Protein AF-A0A5S4UST6-F1 (afdb_monomer)

Foldseek 3Di:
DFDKDKDFPPQQWDFADWDWDDDPQKIKIWTFKTANQDDDFDKFAWKKKFKWWDAPDPPPPDDTDTFWMDIDGIATHGDMDGGDIDITGGDDDPAHKIWIKMFMWTDPVPDTDTRMIITGPDIDGDHDDPVVVPPPDPPPPPDDDDDDDDDDDDDDDDDDDDDDDDDDDDDDDDDDDDDDDDDDDDDDDDDDDDDDDDDFLLVLLQPDDLVQLCPQPPADNVQSVQSVVPPNDPGVVSNCPRVPDHPVNSVSSSVSSVD

Solvent-accessible surface area (backbone atoms only — not comparable to full-atom values): 16586 Å² total; per-residue (Å²): 132,73,61,66,56,73,51,76,61,85,62,46,39,42,78,41,67,70,50,72,47,80,57,92,58,31,30,40,38,37,31,45,30,41,34,25,67,38,74,85,80,45,59,47,40,52,27,36,46,30,38,30,36,33,67,71,58,93,58,91,79,66,73,69,44,77,29,30,75,51,75,79,45,65,44,48,37,69,34,68,52,63,73,43,73,46,83,40,65,38,52,82,73,73,69,42,53,24,41,36,29,43,37,35,24,32,33,76,88,85,51,72,43,75,21,19,37,38,34,44,71,64,72,45,77,38,74,84,56,80,82,68,73,72,78,74,72,82,77,81,77,81,86,78,88,82,86,89,82,89,83,84,90,87,90,85,85,86,80,88,81,86,86,90,85,86,84,87,81,88,81,89,84,89,88,81,90,83,86,88,84,83,90,80,90,82,85,84,80,87,85,87,88,84,90,84,84,93,73,68,43,28,56,57,58,61,73,48,54,71,75,60,56,73,63,41,84,96,57,61,67,73,48,44,52,48,62,60,70,61,55,75,51,95,35,56,71,56,50,50,65,40,84,88,36,45,74,73,52,47,54,51,51,40,56,61,71,76,106

Sequence (259 aa):
MNTELQVSLNSGVVLQGCAYRILNDRIVISIEKIANNRVNHSLSGTLRVQMCALPLTRDLHAEPLILASTTIGEINDQHCLVDCVYDLIFQQPLTGSWQLCLQLSEWNGNDYVACDIAYFSLPYHVELTDAELTHIEPTDVELTSAEPTDVKTKAAEPNEQQPDSIPATTKAIETKEEVQSVATVDRPELVKKNATGCSTGYIAINQSKVDQLLKVKGVSKKVLEKLIAERPFPSDKAVLNVKGMGPVMLAKVIHCLSL

Structure (mmCIF, N/CA/C/O backbone):
data_AF-A0A5S4UST6-F1
#
_entry.id   AF-A0A5S4UST6-F1
#
loop_
_atom_site.group_PDB
_atom_site.id
_atom_site.type_symbol
_atom_site.label_atom_id
_atom_site.label_alt_id
_atom_site.label_comp_id
_atom_site.label_asym_id
_atom_site.label_entity_id
_atom_site.label_seq_id
_atom_site.pdbx_PDB_ins_code
_atom_site.Cartn_x
_atom_site.Cartn_y
_atom_site.Cartn_z
_atom_site.occupancy
_atom_site.B_iso_or_equiv
_atom_site.auth_seq_id
_atom_site.auth_comp_id
_atom_site.auth_asym_id
_atom_site.auth_atom_id
_atom_site.pdbx_PDB_model_num
ATOM 1 N N . MET A 1 1 ? -21.717 -5.926 1.028 1.00 44.53 1 MET A N 1
ATOM 2 C CA . MET A 1 1 ? -20.666 -5.434 0.117 1.00 44.53 1 MET A CA 1
ATOM 3 C C . MET A 1 1 ? -20.467 -3.978 0.467 1.00 44.53 1 MET A C 1
ATOM 5 O O . MET A 1 1 ? -21.421 -3.220 0.358 1.00 44.53 1 MET A O 1
ATOM 9 N N . ASN A 1 2 ? -19.312 -3.632 1.027 1.00 49.06 2 ASN A N 1
ATOM 10 C CA . ASN A 1 2 ? -19.004 -2.249 1.369 1.00 49.06 2 ASN A CA 1
ATOM 11 C C . ASN A 1 2 ? -18.654 -1.541 0.060 1.00 49.06 2 ASN A C 1
ATOM 13 O O . ASN A 1 2 ? -17.774 -2.003 -0.653 1.00 49.06 2 ASN A O 1
ATOM 17 N N . THR A 1 3 ? -19.385 -0.489 -0.296 1.00 47.62 3 THR A N 1
ATOM 18 C CA . THR A 1 3 ? -19.097 0.296 -1.501 1.00 47.62 3 THR A CA 1
ATOM 19 C C . THR A 1 3 ? -17.768 1.021 -1.310 1.00 47.62 3 THR A C 1
ATOM 21 O O . THR A 1 3 ? -17.550 1.630 -0.257 1.00 47.62 3 THR A O 1
ATOM 24 N N . GLU A 1 4 ? -16.881 0.948 -2.297 1.00 61.06 4 GLU A N 1
ATOM 25 C CA . GLU A 1 4 ? -15.545 1.542 -2.228 1.00 61.06 4 GLU A CA 1
ATOM 26 C C . GLU A 1 4 ? -15.450 2.784 -3.111 1.00 61.06 4 GLU A C 1
ATOM 28 O O . GLU A 1 4 ? -15.982 2.817 -4.221 1.00 61.06 4 GLU A O 1
ATOM 33 N N . LEU A 1 5 ? -14.758 3.808 -2.613 1.00 69.25 5 LEU A N 1
ATOM 34 C CA . LEU A 1 5 ? -14.293 4.933 -3.423 1.00 69.25 5 LEU A CA 1
ATOM 35 C C . LEU A 1 5 ? -12.805 4.716 -3.695 1.00 69.25 5 LEU A C 1
ATOM 37 O O . LEU A 1 5 ? -12.012 4.641 -2.757 1.00 69.25 5 LEU A O 1
ATOM 41 N N . GLN A 1 6 ? -12.431 4.594 -4.967 1.00 66.88 6 GLN A N 1
ATOM 42 C CA . GLN A 1 6 ? -11.061 4.291 -5.378 1.00 66.88 6 GLN A CA 1
ATOM 43 C C . GLN A 1 6 ? -10.352 5.538 -5.912 1.00 66.88 6 GLN A C 1
ATOM 45 O O . GLN A 1 6 ? -10.919 6.296 -6.701 1.00 66.88 6 GLN A O 1
ATOM 50 N N . VAL A 1 7 ? -9.100 5.734 -5.498 1.00 70.88 7 VAL A N 1
ATOM 51 C CA . VAL A 1 7 ? -8.231 6.823 -5.956 1.00 70.88 7 VAL A CA 1
ATOM 52 C C . VAL A 1 7 ? -6.945 6.234 -6.529 1.00 70.88 7 VAL A C 1
ATOM 54 O O . VAL A 1 7 ? -6.005 5.934 -5.796 1.00 70.88 7 VAL A O 1
ATOM 57 N N . SER A 1 8 ? -6.890 6.119 -7.857 1.00 66.56 8 SER A N 1
ATOM 58 C CA . SER A 1 8 ? -5.692 5.665 -8.569 1.00 66.56 8 SER A CA 1
ATOM 59 C C . SER A 1 8 ? -4.686 6.801 -8.743 1.00 66.56 8 SER A C 1
ATOM 61 O O . SER A 1 8 ? -5.009 7.849 -9.302 1.00 66.56 8 SER A O 1
ATOM 63 N N . LEU A 1 9 ? -3.437 6.589 -8.322 1.00 71.62 9 LEU A N 1
ATOM 64 C CA . LEU A 1 9 ? -2.410 7.640 -8.273 1.00 71.62 9 LEU A CA 1
ATOM 65 C C . LEU A 1 9 ? -1.513 7.682 -9.526 1.00 71.62 9 LEU A C 1
ATOM 67 O O . LEU A 1 9 ? -0.342 8.041 -9.452 1.00 71.62 9 LEU A O 1
ATOM 71 N N . ASN A 1 10 ? -2.054 7.327 -10.700 1.00 69.94 10 ASN A N 1
ATOM 72 C CA . ASN A 1 10 ? -1.339 7.277 -11.991 1.00 69.94 10 ASN A CA 1
ATOM 73 C C . ASN A 1 10 ? -0.055 6.415 -11.999 1.00 69.94 10 ASN A C 1
ATOM 75 O O . ASN A 1 10 ? 0.801 6.578 -12.867 1.00 69.94 10 ASN A O 1
ATOM 79 N N . SER A 1 11 ? 0.074 5.460 -11.072 1.00 78.25 11 SER A N 1
ATOM 80 C CA . SER A 1 11 ? 1.213 4.535 -11.008 1.00 78.25 11 SER A CA 1
ATOM 81 C C . SER A 1 11 ? 1.124 3.406 -12.042 1.00 78.25 11 SER A C 1
ATOM 83 O O . SER A 1 11 ? 2.137 2.792 -12.365 1.00 78.25 11 SER A O 1
ATOM 85 N N . GLY A 1 12 ? -0.077 3.097 -12.540 1.00 88.38 12 GLY A N 1
ATOM 86 C CA . GLY A 1 12 ? -0.351 1.920 -13.367 1.00 88.38 12 GLY A CA 1
ATOM 87 C C . GLY A 1 12 ? -0.497 0.615 -12.577 1.00 88.38 12 GLY A C 1
ATOM 88 O O . GLY A 1 12 ? -0.909 -0.376 -13.170 1.00 88.38 12 GLY A O 1
ATOM 89 N N . VAL A 1 13 ? -0.226 0.603 -11.267 1.00 93.38 13 VAL A N 1
ATOM 90 C CA . VAL A 1 13 ? -0.486 -0.549 -10.391 1.00 93.38 13 VAL A CA 1
ATOM 91 C C . VAL A 1 13 ? -1.748 -0.275 -9.577 1.00 93.38 13 VAL A C 1
ATOM 93 O O . VAL A 1 13 ? -1.806 0.730 -8.870 1.00 93.38 13 VAL A O 1
ATOM 96 N N . VAL A 1 14 ? -2.756 -1.140 -9.698 1.00 95.38 14 VAL A N 1
ATOM 97 C CA . VAL A 1 14 ? -4.116 -0.885 -9.193 1.00 95.38 14 VAL A CA 1
ATOM 98 C C . VAL A 1 14 ? -4.690 -2.051 -8.392 1.00 95.38 14 VAL A C 1
ATOM 100 O O . VAL A 1 14 ? -4.379 -3.216 -8.655 1.00 95.38 14 VAL A O 1
ATOM 103 N N . LEU A 1 15 ? -5.561 -1.714 -7.445 1.00 95.75 15 LEU A N 1
ATOM 104 C CA . LEU A 1 15 ? -6.426 -2.607 -6.680 1.00 95.75 15 LEU A CA 1
ATOM 105 C C . LEU A 1 15 ? -7.801 -2.713 -7.349 1.00 95.75 15 LEU A C 1
ATOM 107 O O . LEU A 1 15 ? -8.284 -1.750 -7.934 1.00 95.75 15 LEU A O 1
ATOM 111 N N . GLN A 1 16 ? -8.461 -3.863 -7.260 1.00 94.94 16 GLN A N 1
ATOM 112 C CA . GLN A 1 16 ? -9.860 -4.030 -7.662 1.00 94.94 16 GLN A CA 1
ATOM 113 C C . GLN A 1 16 ? -10.546 -5.016 -6.716 1.00 94.94 16 GLN A C 1
ATOM 115 O O . GLN A 1 16 ? -9.932 -6.007 -6.313 1.00 94.94 16 GLN A O 1
ATOM 120 N N . GLY A 1 17 ? -11.810 -4.736 -6.386 1.00 94.38 17 GLY A N 1
ATOM 121 C CA . GLY A 1 17 ? -12.663 -5.609 -5.576 1.00 94.38 17 GLY A CA 1
ATOM 122 C C . GLY A 1 17 ? -12.098 -5.858 -4.180 1.00 94.38 17 GLY A C 1
ATOM 123 O O . GLY A 1 17 ? -11.783 -6.999 -3.838 1.00 94.38 17 GLY A O 1
ATOM 124 N N . CYS A 1 18 ? -11.934 -4.802 -3.382 1.00 96.31 18 CYS A N 1
ATOM 125 C CA . CYS A 1 18 ? -11.372 -4.919 -2.045 1.00 96.31 18 CYS A CA 1
ATOM 126 C C . CYS A 1 18 ? -12.476 -5.145 -0.996 1.00 96.31 18 CYS A C 1
ATOM 128 O O . CYS A 1 18 ? -13.628 -4.718 -1.101 1.00 96.31 18 CYS A O 1
ATOM 130 N N . ALA A 1 19 ? -12.133 -5.905 0.035 1.00 96.56 19 ALA A N 1
ATOM 131 C CA . ALA A 1 19 ? -12.986 -6.160 1.180 1.00 96.56 19 ALA A CA 1
ATOM 132 C C . ALA A 1 19 ? -12.127 -6.483 2.399 1.00 96.56 19 ALA A C 1
ATOM 134 O O . ALA A 1 19 ? -10.970 -6.894 2.292 1.00 96.56 19 ALA A O 1
ATOM 135 N N . TYR A 1 20 ? -12.716 -6.337 3.580 1.00 97.50 20 TYR A N 1
ATOM 136 C CA . TYR A 1 20 ? -12.083 -6.775 4.810 1.00 97.50 20 TYR A CA 1
ATOM 137 C C . TYR A 1 20 ? -13.102 -7.345 5.791 1.00 97.50 20 TYR A C 1
ATOM 139 O O . TYR A 1 20 ? -14.305 -7.079 5.717 1.00 97.50 20 TYR A O 1
ATOM 147 N N . ARG A 1 21 ? -12.591 -8.115 6.747 1.00 96.81 21 ARG A N 1
ATOM 148 C CA . ARG A 1 21 ? -13.304 -8.560 7.939 1.00 96.81 21 ARG A CA 1
ATOM 149 C C . ARG A 1 21 ? -12.357 -8.490 9.125 1.00 96.81 21 ARG A C 1
ATOM 151 O O . ARG A 1 21 ? -11.304 -9.117 9.093 1.00 96.81 21 ARG A O 1
ATOM 158 N N . ILE A 1 22 ? -12.756 -7.771 10.166 1.00 95.88 22 ILE A N 1
ATOM 159 C CA . ILE A 1 22 ? -12.048 -7.746 11.449 1.00 95.88 22 ILE A CA 1
ATOM 160 C C . ILE A 1 22 ? -12.751 -8.717 12.397 1.00 95.88 22 ILE A C 1
ATOM 162 O O . ILE A 1 22 ? -13.979 -8.719 12.493 1.00 95.88 22 ILE A O 1
ATOM 166 N N . LEU A 1 23 ? -11.967 -9.558 13.061 1.00 93.00 23 LEU A N 1
ATOM 167 C CA . LEU A 1 23 ? -12.396 -10.475 14.109 1.00 93.00 23 LEU A CA 1
ATOM 168 C C . LEU A 1 23 ? -11.328 -10.430 15.200 1.00 93.00 23 LEU A C 1
ATOM 170 O O . LEU A 1 23 ? -10.232 -10.951 15.010 1.00 93.00 23 LEU A O 1
ATOM 174 N N . ASN A 1 24 ? -11.656 -9.812 16.333 1.00 90.44 24 ASN A N 1
ATOM 175 C CA . ASN A 1 24 ? -10.745 -9.624 17.461 1.00 90.44 24 ASN A CA 1
ATOM 176 C C . ASN A 1 24 ? -9.439 -8.919 17.033 1.00 90.44 24 ASN A C 1
ATOM 178 O O . ASN A 1 24 ? -9.471 -7.798 16.533 1.00 90.44 24 ASN A O 1
ATOM 182 N N . ASP A 1 25 ? -8.301 -9.584 17.217 1.00 94.31 25 ASP A N 1
ATOM 183 C CA . ASP A 1 25 ? -6.944 -9.143 16.891 1.00 94.31 25 ASP A CA 1
ATOM 184 C C . ASP A 1 25 ? -6.498 -9.571 15.481 1.00 94.31 25 ASP A C 1
ATOM 186 O O . ASP A 1 25 ? -5.309 -9.526 15.150 1.00 94.31 25 ASP A O 1
ATOM 190 N N . ARG A 1 26 ? -7.439 -9.995 14.630 1.00 97.56 26 ARG A N 1
ATOM 191 C CA . ARG A 1 26 ? -7.184 -10.426 13.253 1.00 97.56 26 ARG A CA 1
ATOM 192 C C . ARG A 1 26 ? -7.976 -9.604 12.255 1.00 97.56 26 ARG A C 1
ATOM 194 O O . ARG A 1 26 ? -9.133 -9.243 12.481 1.00 97.56 26 ARG A O 1
ATOM 201 N N . ILE A 1 27 ? -7.360 -9.373 11.104 1.00 98.12 27 ILE A N 1
ATOM 202 C CA . ILE A 1 27 ? -8.023 -8.820 9.932 1.00 98.12 27 ILE A CA 1
ATOM 203 C C . ILE A 1 27 ? -7.763 -9.713 8.727 1.00 98.12 27 ILE A C 1
ATOM 205 O O . ILE A 1 27 ? -6.621 -9.997 8.372 1.00 98.12 27 ILE A O 1
ATOM 209 N N . VAL A 1 28 ? -8.847 -10.124 8.080 1.00 98.31 28 VAL A N 1
ATOM 210 C CA . VAL A 1 28 ? -8.806 -10.790 6.783 1.00 98.31 28 VAL A CA 1
ATOM 211 C C . VAL A 1 28 ? -9.079 -9.742 5.720 1.00 98.31 28 VAL A C 1
ATOM 213 O O . VAL A 1 28 ? -10.150 -9.139 5.712 1.00 98.31 28 VAL A O 1
ATOM 216 N N . ILE A 1 29 ? -8.112 -9.525 4.837 1.00 98.31 29 ILE A N 1
ATOM 217 C CA . ILE A 1 29 ? -8.214 -8.638 3.678 1.00 98.31 29 ILE A CA 1
ATOM 218 C C . ILE A 1 29 ? -8.405 -9.517 2.446 1.00 98.31 29 ILE A C 1
ATOM 220 O O . ILE A 1 29 ? -7.627 -10.445 2.226 1.00 98.31 29 ILE A O 1
ATOM 224 N N . SER A 1 30 ? -9.422 -9.221 1.646 1.00 97.94 30 SER A N 1
ATOM 225 C CA . SER A 1 30 ? -9.682 -9.878 0.365 1.00 97.94 30 SER A CA 1
ATOM 226 C C . SER A 1 30 ? -9.568 -8.854 -0.754 1.00 97.94 30 SER A C 1
ATOM 228 O O . SER A 1 30 ? -10.111 -7.758 -0.638 1.00 97.94 30 SER A O 1
ATOM 230 N N . ILE A 1 31 ? -8.846 -9.200 -1.815 1.00 98.06 31 ILE A N 1
ATOM 231 C CA . ILE A 1 31 ? -8.645 -8.346 -2.986 1.00 98.06 31 ILE A CA 1
ATOM 232 C C . ILE A 1 31 ? -8.878 -9.212 -4.217 1.00 98.06 31 ILE A C 1
ATOM 234 O O . ILE A 1 31 ? -8.139 -10.170 -4.443 1.00 98.06 31 ILE A O 1
ATOM 238 N N . GLU A 1 32 ? -9.893 -8.878 -5.009 1.00 97.94 32 GLU A N 1
ATOM 239 C CA . GLU A 1 32 ? -10.221 -9.604 -6.238 1.00 97.94 32 GLU A CA 1
ATOM 240 C C . GLU A 1 32 ? -9.046 -9.578 -7.216 1.00 97.94 32 GLU A C 1
ATOM 242 O O . GLU A 1 32 ? -8.693 -10.609 -7.790 1.00 97.94 32 GLU A O 1
ATOM 247 N N . LYS A 1 33 ? -8.400 -8.416 -7.386 1.00 97.31 33 LYS A N 1
ATOM 248 C CA . LYS A 1 33 ? -7.261 -8.283 -8.295 1.00 97.31 33 LYS A CA 1
ATOM 249 C C . LYS A 1 33 ? -6.283 -7.184 -7.890 1.00 97.31 33 LYS A C 1
ATOM 251 O O . LYS A 1 33 ? -6.676 -6.067 -7.564 1.00 97.31 33 LYS A O 1
ATOM 256 N N . ILE A 1 34 ? -4.994 -7.489 -8.012 1.00 97.44 34 ILE A N 1
ATOM 257 C CA . ILE A 1 34 ? -3.892 -6.520 -7.998 1.00 97.44 34 ILE A CA 1
ATOM 258 C C . ILE A 1 34 ? -3.224 -6.586 -9.366 1.00 97.44 34 ILE A C 1
ATOM 260 O O . ILE A 1 34 ? -2.691 -7.631 -9.735 1.00 97.44 34 ILE A O 1
ATOM 264 N N . ALA A 1 35 ? -3.266 -5.503 -10.138 1.00 96.12 35 ALA A N 1
ATOM 265 C CA . ALA A 1 35 ? -2.805 -5.503 -11.525 1.00 96.12 35 ALA A CA 1
ATOM 266 C C . ALA A 1 35 ? -1.704 -4.473 -11.754 1.00 96.12 35 ALA A C 1
ATOM 268 O O . ALA A 1 35 ? -1.864 -3.317 -11.373 1.00 96.12 35 ALA A O 1
ATOM 269 N N . ASN A 1 36 ? -0.629 -4.871 -12.434 1.00 95.62 36 ASN A N 1
ATOM 270 C CA . ASN A 1 36 ? 0.333 -3.944 -13.016 1.00 95.62 36 ASN A CA 1
ATOM 271 C C . ASN A 1 36 ? -0.044 -3.714 -14.488 1.00 95.62 36 ASN A C 1
ATOM 273 O O . ASN A 1 36 ? 0.284 -4.512 -15.358 1.00 95.62 36 ASN A O 1
ATOM 277 N N . ASN A 1 37 ? -0.741 -2.616 -14.771 1.00 93.38 37 ASN A N 1
ATOM 278 C CA . ASN A 1 37 ? -1.216 -2.244 -16.108 1.00 93.38 37 ASN A CA 1
ATOM 279 C C . ASN A 1 37 ? -0.189 -1.425 -16.909 1.00 93.38 37 ASN A C 1
ATOM 281 O O . ASN A 1 37 ? -0.532 -0.850 -17.945 1.00 93.38 37 ASN A O 1
ATOM 285 N N . ARG A 1 38 ? 1.058 -1.314 -16.433 1.00 90.88 38 ARG A N 1
ATOM 286 C CA . ARG A 1 38 ? 2.133 -0.675 -17.201 1.00 90.88 38 ARG A CA 1
ATOM 287 C C . ARG A 1 38 ? 2.408 -1.465 -18.478 1.00 90.88 38 ARG A C 1
ATOM 289 O O . ARG A 1 38 ? 2.108 -2.650 -18.573 1.00 90.88 38 ARG A O 1
ATOM 296 N N . VAL A 1 39 ? 3.020 -0.791 -19.444 1.00 83.50 39 VAL A N 1
ATOM 297 C CA . VAL A 1 39 ? 3.516 -1.380 -20.693 1.00 83.50 39 VAL A CA 1
ATOM 298 C C . VAL A 1 39 ? 5.039 -1.232 -20.760 1.00 83.50 39 VAL A C 1
ATOM 300 O O . VAL A 1 39 ? 5.590 -0.323 -20.138 1.00 83.50 39 VAL A O 1
ATOM 303 N N . ASN A 1 40 ? 5.703 -2.082 -21.550 1.00 79.56 40 ASN A N 1
ATOM 304 C CA . ASN A 1 40 ? 7.152 -2.091 -21.825 1.00 79.56 40 ASN A CA 1
ATOM 305 C C . ASN A 1 40 ? 8.050 -2.714 -20.738 1.00 79.56 40 ASN A C 1
ATOM 307 O O . ASN A 1 40 ? 9.055 -2.113 -20.361 1.00 79.56 40 ASN A O 1
ATOM 311 N N . HIS A 1 41 ? 7.742 -3.922 -20.259 1.00 61.94 41 HIS A N 1
ATOM 312 C CA . HIS A 1 41 ? 8.626 -4.684 -19.358 1.00 61.94 41 HIS A CA 1
ATOM 313 C C . HIS A 1 41 ? 8.961 -3.968 -18.041 1.00 61.94 41 HIS A C 1
ATOM 315 O O . HIS A 1 41 ? 10.006 -4.200 -17.431 1.00 61.94 41 HIS A O 1
ATOM 321 N N . SER A 1 42 ? 8.067 -3.089 -17.583 1.00 84.75 42 SER A N 1
ATOM 322 C CA . SER A 1 42 ? 8.207 -2.413 -16.298 1.00 84.75 42 SER A CA 1
ATOM 323 C C . SER A 1 42 ? 7.760 -3.339 -15.169 1.00 84.75 42 SER A C 1
ATOM 325 O O . SER A 1 42 ? 6.604 -3.298 -14.737 1.00 84.75 42 SER A O 1
ATOM 327 N N . LEU A 1 43 ? 8.698 -4.141 -14.668 1.00 93.25 43 LEU A N 1
ATOM 328 C CA . LEU A 1 43 ? 8.568 -4.805 -13.373 1.00 93.25 43 LEU A CA 1
ATOM 329 C C . LEU A 1 43 ? 8.207 -3.760 -12.306 1.00 93.25 43 LEU A C 1
ATOM 331 O O . LEU A 1 43 ? 8.759 -2.654 -12.306 1.00 93.25 43 LEU A O 1
ATOM 335 N N . SER A 1 44 ? 7.249 -4.075 -11.437 1.00 95.06 44 SER A N 1
ATOM 336 C CA . SER A 1 44 ? 7.006 -3.236 -10.268 1.00 95.06 44 SER A CA 1
ATOM 337 C C . SER A 1 44 ? 8.163 -3.366 -9.281 1.00 95.06 44 SER A C 1
ATOM 339 O O . SER A 1 44 ? 8.769 -4.426 -9.159 1.00 95.06 44 SER A O 1
ATOM 341 N N . GLY A 1 45 ? 8.409 -2.334 -8.487 1.00 95.56 45 GLY A N 1
ATOM 342 C CA . GLY A 1 45 ? 9.110 -2.522 -7.228 1.00 95.56 45 GLY A CA 1
ATOM 343 C C . GLY A 1 45 ? 8.341 -3.455 -6.292 1.00 95.56 45 GLY A C 1
ATOM 344 O O . GLY A 1 45 ? 7.198 -3.850 -6.558 1.00 95.56 45 GLY A O 1
ATOM 345 N N . THR A 1 46 ? 8.962 -3.795 -5.164 1.00 97.88 46 THR A N 1
ATOM 346 C CA . THR A 1 46 ? 8.311 -4.603 -4.130 1.00 97.88 46 THR A CA 1
ATOM 347 C C . THR A 1 46 ? 7.040 -3.902 -3.648 1.00 97.88 46 THR A C 1
ATOM 349 O O . THR A 1 46 ? 7.078 -2.769 -3.171 1.00 97.88 46 THR A O 1
ATOM 352 N N . LEU A 1 47 ? 5.907 -4.577 -3.787 1.00 98.06 47 LEU A N 1
ATOM 353 C CA . LEU A 1 47 ? 4.589 -4.077 -3.443 1.00 98.06 47 LEU A CA 1
ATOM 354 C C . LEU A 1 47 ? 4.226 -4.438 -2.002 1.00 98.06 47 LEU A C 1
ATOM 356 O O . LEU A 1 47 ? 4.537 -5.523 -1.499 1.00 98.06 47 LEU A O 1
ATOM 360 N N . ARG A 1 48 ? 3.503 -3.528 -1.356 1.00 98.44 48 ARG A N 1
ATOM 361 C CA . ARG A 1 48 ? 3.000 -3.661 0.009 1.00 98.44 48 ARG A CA 1
ATOM 362 C C . ARG A 1 48 ? 1.536 -3.259 0.073 1.00 98.44 48 ARG A C 1
ATOM 364 O O . ARG A 1 48 ? 1.149 -2.230 -0.476 1.00 98.44 48 ARG A O 1
ATOM 371 N N . VAL A 1 49 ? 0.752 -4.059 0.782 1.00 98.31 49 VAL A N 1
ATOM 372 C CA . VAL A 1 49 ? -0.658 -3.801 1.080 1.00 98.31 49 VAL A CA 1
ATOM 373 C C . VAL A 1 49 ? -0.773 -3.414 2.548 1.00 98.31 49 VAL A C 1
ATOM 375 O O . VAL A 1 49 ? -0.237 -4.108 3.415 1.00 98.31 49 VAL A O 1
ATOM 378 N N . GLN A 1 50 ? -1.462 -2.308 2.825 1.00 98.38 50 GLN A N 1
ATOM 379 C CA . GLN A 1 50 ? -1.647 -1.779 4.174 1.00 98.38 50 GLN A CA 1
ATOM 380 C C . GLN A 1 50 ? -3.117 -1.459 4.426 1.00 98.38 50 GLN A C 1
ATOM 382 O O . GLN A 1 50 ? -3.744 -0.766 3.628 1.00 98.38 50 GLN A O 1
ATOM 387 N N . MET A 1 51 ? -3.651 -1.941 5.548 1.00 98.38 51 MET A N 1
ATOM 388 C CA . MET A 1 51 ? -4.895 -1.415 6.102 1.00 98.38 51 MET A CA 1
ATOM 389 C C . MET A 1 51 ? -4.552 -0.173 6.916 1.00 98.38 51 MET A C 1
ATOM 391 O O . MET A 1 51 ? -3.742 -0.252 7.843 1.00 98.38 51 MET A O 1
ATOM 395 N N . CYS A 1 52 ? -5.177 0.948 6.581 1.00 97.50 52 CYS A N 1
ATOM 396 C CA . CYS A 1 52 ? -4.945 2.234 7.217 1.00 97.50 52 CYS A CA 1
ATOM 397 C C . CYS A 1 52 ? -6.247 2.801 7.796 1.00 97.50 52 CYS A C 1
ATOM 399 O O . CYS A 1 52 ? -7.339 2.536 7.291 1.00 97.50 52 CYS A O 1
ATOM 401 N N . ALA A 1 53 ? -6.116 3.618 8.837 1.00 95.81 53 ALA A N 1
ATOM 402 C CA . ALA A 1 53 ? -7.193 4.397 9.425 1.00 95.81 53 ALA A CA 1
ATOM 403 C C . ALA A 1 53 ? -6.850 5.882 9.407 1.00 95.81 53 ALA A C 1
ATOM 405 O O . ALA A 1 53 ? -5.804 6.293 9.907 1.00 95.81 53 ALA A O 1
ATOM 406 N N . LEU A 1 54 ? -7.766 6.687 8.877 1.00 93.19 54 LEU A N 1
ATOM 407 C CA . LEU A 1 54 ? -7.726 8.137 8.998 1.00 93.19 54 LEU A CA 1
ATOM 408 C C . LEU A 1 54 ? -8.783 8.575 10.013 1.00 93.19 54 LEU A C 1
ATOM 410 O O . LEU A 1 54 ? -9.908 8.073 9.961 1.00 93.19 54 LEU A O 1
ATOM 414 N N . PRO A 1 55 ? -8.472 9.479 10.948 1.00 92.00 55 PRO A N 1
ATOM 415 C CA . PRO A 1 55 ? -9.482 9.966 11.874 1.00 92.00 55 PRO A CA 1
ATOM 416 C C . PRO A 1 55 ? -10.556 10.760 11.110 1.00 92.00 55 PRO A C 1
ATOM 418 O O . PRO A 1 55 ? -10.233 11.573 10.250 1.00 92.00 55 PRO A O 1
ATOM 421 N N . LEU A 1 56 ? -11.842 10.584 11.448 1.00 87.50 56 LEU A N 1
ATOM 422 C CA . LEU A 1 56 ? -12.930 11.446 10.931 1.00 87.50 56 LEU A CA 1
ATOM 423 C C . LEU A 1 56 ? -12.979 12.819 11.631 1.00 87.50 56 LEU A C 1
ATOM 425 O O . LEU A 1 56 ? -13.958 13.561 11.517 1.00 87.50 56 LEU A O 1
ATOM 429 N N . THR A 1 57 ? -11.952 13.163 12.406 1.00 79.31 57 THR A N 1
ATOM 430 C CA . THR A 1 57 ? -11.855 14.472 13.048 1.00 79.31 57 THR A CA 1
ATOM 431 C C . THR A 1 57 ? -11.580 15.551 11.995 1.00 79.31 57 THR A C 1
ATOM 433 O O . THR A 1 57 ? -11.180 15.276 10.868 1.00 79.31 57 THR A O 1
ATOM 436 N N . ARG A 1 58 ? -11.810 16.822 12.342 1.00 61.19 58 ARG A N 1
ATOM 437 C CA . ARG A 1 58 ? -11.596 17.965 11.430 1.00 61.19 58 ARG A CA 1
ATOM 438 C C . ARG A 1 58 ? -10.121 18.247 11.098 1.00 61.19 58 ARG A C 1
ATOM 440 O O . ARG A 1 58 ? -9.850 19.235 10.418 1.00 61.19 58 ARG A O 1
ATOM 447 N N . ASP A 1 59 ? -9.190 17.434 11.589 1.00 72.19 59 ASP A N 1
ATOM 448 C CA . ASP A 1 59 ? -7.772 17.597 11.296 1.00 72.19 59 ASP A CA 1
ATOM 449 C C . ASP A 1 59 ? -7.438 16.999 9.924 1.00 72.19 59 ASP A C 1
ATOM 451 O O . ASP A 1 59 ? -7.250 15.794 9.769 1.00 72.19 59 ASP A O 1
ATOM 455 N N . LEU A 1 60 ? -7.374 17.870 8.916 1.00 61.06 60 LEU A N 1
ATOM 456 C CA . LEU A 1 60 ? -7.036 17.507 7.539 1.00 61.06 60 LEU A CA 1
ATOM 457 C C . LEU A 1 60 ? -5.573 17.064 7.354 1.00 61.06 60 LEU A C 1
ATOM 459 O O . LEU A 1 60 ? -5.227 16.622 6.260 1.00 61.06 60 LEU A O 1
ATOM 463 N N . HIS A 1 61 ? -4.718 17.205 8.372 1.00 69.44 61 HIS A N 1
ATOM 464 C CA . HIS A 1 61 ? -3.291 16.881 8.294 1.00 69.44 61 HIS A CA 1
ATOM 465 C C . HIS A 1 61 ? -2.911 15.597 9.035 1.00 69.44 61 HIS A C 1
ATOM 467 O O . HIS A 1 61 ? -1.727 15.277 9.123 1.00 69.44 61 HIS A O 1
ATOM 473 N N . ALA A 1 62 ? -3.885 14.856 9.565 1.00 78.06 62 ALA A N 1
ATOM 474 C CA . ALA A 1 62 ? -3.604 13.612 10.259 1.00 78.06 62 ALA A CA 1
ATOM 475 C C . ALA A 1 62 ? -3.024 12.558 9.300 1.00 78.06 62 ALA A C 1
ATOM 477 O O . ALA A 1 62 ? -3.650 12.176 8.308 1.00 78.06 62 ALA A O 1
ATOM 478 N N . GLU A 1 63 ? -1.829 12.068 9.630 1.00 84.31 63 GLU A N 1
ATOM 479 C CA . GLU A 1 63 ? -1.196 10.954 8.927 1.00 84.31 63 GLU A CA 1
ATOM 480 C C . GLU A 1 63 ? -2.017 9.660 9.112 1.00 84.31 63 GLU A C 1
ATOM 482 O O . GLU A 1 63 ? -2.529 9.410 10.211 1.00 84.31 63 GLU A O 1
ATOM 487 N N . PRO A 1 64 ? -2.139 8.804 8.080 1.00 90.56 64 PRO A N 1
ATOM 488 C CA . PRO A 1 64 ? -2.853 7.538 8.202 1.00 90.56 64 PRO A CA 1
ATOM 489 C C . PRO A 1 64 ? -2.178 6.597 9.209 1.00 90.56 64 PRO A C 1
ATOM 491 O O . PRO A 1 64 ? -0.990 6.286 9.099 1.00 90.56 64 PRO A O 1
ATOM 494 N N . LEU A 1 65 ? -2.950 6.070 10.160 1.00 95.31 65 LEU A N 1
ATOM 495 C CA . LEU A 1 65 ? -2.478 5.051 11.094 1.00 95.31 65 LEU A CA 1
ATOM 496 C C . LEU A 1 65 ? -2.513 3.671 10.428 1.00 95.31 65 LEU A C 1
ATOM 498 O O . LEU A 1 65 ? -3.559 3.239 9.949 1.00 95.31 65 LEU A O 1
ATOM 502 N N . ILE A 1 66 ? -1.390 2.952 10.431 1.00 97.75 66 ILE A N 1
ATOM 503 C CA . ILE A 1 66 ? -1.299 1.598 9.864 1.00 97.75 66 ILE A CA 1
ATOM 504 C C . ILE A 1 66 ? -1.834 0.587 10.882 1.00 97.75 66 ILE A C 1
ATOM 506 O O . ILE A 1 66 ? -1.253 0.418 11.951 1.00 97.75 66 ILE A O 1
ATOM 510 N N . LEU A 1 67 ? -2.907 -0.117 10.524 1.00 98.19 67 LEU A N 1
ATOM 511 C CA . LEU A 1 67 ? -3.551 -1.121 11.379 1.00 98.19 67 LEU A CA 1
ATOM 512 C C . LEU A 1 67 ? -3.052 -2.544 11.101 1.00 98.19 67 LEU A C 1
ATOM 514 O O . LEU A 1 67 ? -3.029 -3.387 11.994 1.00 98.19 67 LEU A O 1
ATOM 518 N N . ALA A 1 68 ? -2.674 -2.823 9.853 1.00 98.44 68 ALA A N 1
ATOM 519 C CA . ALA A 1 68 ? -2.092 -4.090 9.420 1.00 98.44 68 ALA A CA 1
ATOM 520 C C . ALA A 1 68 ? -1.314 -3.891 8.113 1.00 98.44 68 ALA A C 1
ATOM 522 O O . ALA A 1 68 ? -1.625 -2.993 7.328 1.00 98.44 68 ALA A O 1
ATOM 523 N N . SER A 1 69 ? -0.309 -4.727 7.856 1.00 98.19 69 SER A N 1
ATOM 524 C CA . SER A 1 69 ? 0.520 -4.619 6.652 1.00 98.19 69 SER A CA 1
ATOM 525 C C . SER A 1 69 ? 1.102 -5.965 6.242 1.00 98.19 69 SER A C 1
ATOM 527 O O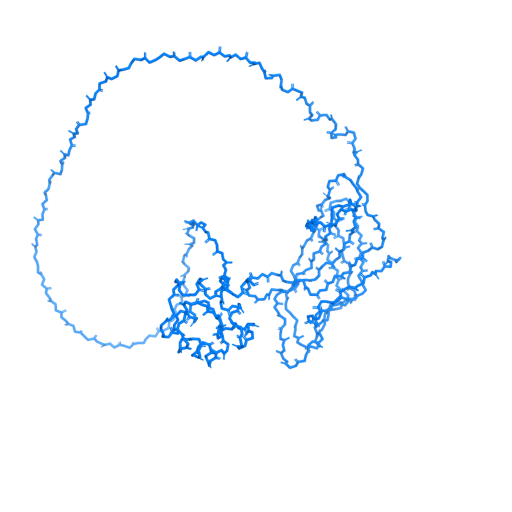 . SER A 1 69 ? 1.475 -6.770 7.092 1.00 98.19 69 SER A O 1
ATOM 529 N N . THR A 1 70 ? 1.262 -6.170 4.936 1.00 98.44 70 THR A N 1
ATOM 530 C CA . THR A 1 70 ? 2.032 -7.286 4.377 1.00 98.44 70 THR A CA 1
ATOM 531 C C . THR A 1 70 ? 2.688 -6.908 3.052 1.00 98.44 70 THR A C 1
ATOM 533 O O . THR A 1 70 ? 2.194 -6.049 2.320 1.00 98.44 70 THR A O 1
ATOM 536 N N . THR A 1 71 ? 3.804 -7.557 2.741 1.00 98.19 71 THR A N 1
ATOM 537 C CA . THR A 1 71 ? 4.509 -7.424 1.463 1.00 98.19 71 THR A CA 1
ATOM 538 C C . THR A 1 71 ? 4.075 -8.553 0.534 1.00 98.19 71 THR A C 1
ATOM 540 O O . THR A 1 71 ? 4.058 -9.709 0.948 1.00 98.19 71 THR A O 1
ATOM 543 N N . ILE A 1 72 ? 3.742 -8.229 -0.717 1.00 95.50 72 ILE A N 1
ATOM 544 C CA . ILE A 1 72 ? 3.217 -9.201 -1.697 1.00 95.50 72 ILE A CA 1
ATOM 545 C C . ILE A 1 72 ? 4.242 -9.580 -2.779 1.00 95.50 72 ILE A C 1
ATOM 547 O O . ILE A 1 72 ? 4.035 -10.554 -3.494 1.00 95.50 72 ILE A O 1
ATOM 551 N N . GLY A 1 73 ? 5.358 -8.847 -2.872 1.00 96.19 73 GLY A N 1
ATOM 552 C CA . GLY A 1 73 ? 6.414 -9.076 -3.863 1.00 96.19 73 GLY A CA 1
ATOM 553 C C . GLY A 1 73 ? 6.282 -8.165 -5.080 1.00 96.19 73 GLY A C 1
ATOM 554 O O . GLY A 1 73 ? 5.775 -7.056 -4.969 1.00 96.19 73 GLY A O 1
ATOM 555 N N . GLU A 1 74 ? 6.767 -8.609 -6.232 1.00 97.00 74 GLU A N 1
ATOM 556 C CA . GLU A 1 74 ? 6.814 -7.819 -7.467 1.00 97.00 74 GLU A CA 1
ATOM 557 C C . GLU A 1 74 ? 5.889 -8.426 -8.525 1.00 97.00 74 GLU A C 1
ATOM 559 O O . GLU A 1 74 ? 5.664 -9.637 -8.550 1.00 97.00 74 GLU A O 1
ATOM 564 N N . ILE A 1 75 ? 5.346 -7.590 -9.410 1.00 96.25 75 ILE A N 1
ATOM 565 C CA . ILE A 1 75 ? 4.456 -8.011 -10.494 1.00 96.25 75 ILE A CA 1
ATOM 566 C C . ILE A 1 75 ? 5.023 -7.477 -11.812 1.00 96.25 75 ILE A C 1
ATOM 568 O O . ILE A 1 75 ? 5.259 -6.274 -11.960 1.00 96.25 75 ILE A O 1
ATOM 572 N N . ASN A 1 76 ? 5.230 -8.371 -12.782 1.00 95.31 76 ASN A N 1
ATOM 573 C CA . ASN A 1 76 ? 5.623 -7.991 -14.141 1.00 95.31 76 ASN A CA 1
ATOM 574 C C . ASN A 1 76 ? 4.567 -7.098 -14.804 1.00 95.31 76 ASN A C 1
ATOM 576 O O . ASN A 1 76 ? 3.393 -7.110 -14.435 1.00 95.31 76 ASN A O 1
ATOM 580 N N . ASP A 1 77 ? 4.973 -6.336 -15.812 1.00 91.69 77 ASP A N 1
ATOM 581 C CA . ASP A 1 77 ? 4.036 -5.535 -16.591 1.00 91.69 77 ASP A CA 1
ATOM 582 C C . ASP A 1 77 ? 2.951 -6.414 -17.228 1.00 91.69 77 ASP A C 1
ATOM 584 O O . ASP A 1 77 ? 3.195 -7.554 -17.626 1.00 91.69 77 ASP A O 1
ATOM 588 N N . GLN A 1 78 ? 1.727 -5.895 -17.285 1.00 92.31 78 GLN A N 1
ATOM 589 C CA . GLN A 1 78 ? 0.531 -6.581 -17.792 1.00 92.31 78 GLN A CA 1
ATOM 590 C C . GLN A 1 78 ? 0.160 -7.877 -17.048 1.00 92.31 78 GLN A C 1
ATOM 592 O O . GLN A 1 78 ? -0.698 -8.628 -17.513 1.00 92.31 78 GLN A O 1
ATOM 597 N N . HIS A 1 79 ? 0.763 -8.141 -15.887 1.00 95.56 79 HIS A N 1
ATOM 598 C CA . HIS A 1 79 ? 0.406 -9.266 -15.029 1.00 95.56 79 HIS A CA 1
ATOM 599 C C . HIS A 1 79 ? -0.445 -8.812 -13.843 1.00 95.56 79 HIS A C 1
ATOM 601 O O . HIS A 1 79 ? -0.510 -7.634 -13.478 1.00 95.56 79 HIS A O 1
ATOM 607 N N . CYS A 1 80 ? -1.114 -9.782 -13.229 1.00 96.88 80 CYS A N 1
ATOM 608 C CA . CYS A 1 80 ? -1.931 -9.560 -12.052 1.00 96.88 80 CYS A CA 1
ATOM 609 C C . CYS A 1 80 ? -1.887 -10.744 -11.094 1.00 96.88 80 CYS A C 1
ATOM 611 O O . CYS A 1 80 ? -1.709 -11.890 -11.509 1.00 96.88 80 CYS A O 1
ATOM 613 N N . LEU A 1 81 ? -2.127 -10.442 -9.824 1.00 97.69 81 LEU A N 1
ATOM 614 C CA . LEU A 1 81 ? -2.525 -11.406 -8.809 1.00 97.69 81 LEU A CA 1
ATOM 615 C C . LEU A 1 81 ? -4.047 -11.335 -8.673 1.00 97.69 81 LEU A C 1
ATOM 617 O O . LEU A 1 81 ? -4.606 -10.237 -8.709 1.00 97.69 81 LEU A O 1
ATOM 621 N N . VAL A 1 82 ? -4.702 -12.484 -8.550 1.00 97.88 82 VAL A N 1
ATOM 622 C CA . VAL A 1 82 ? -6.162 -12.596 -8.423 1.00 97.88 82 VAL A CA 1
ATOM 623 C C . VAL A 1 82 ? -6.525 -13.376 -7.169 1.00 97.88 82 VAL A C 1
ATOM 625 O O . VAL A 1 82 ? -5.728 -14.197 -6.712 1.00 97.88 82 VAL A O 1
ATOM 628 N N . ASP A 1 83 ? -7.715 -13.112 -6.634 1.00 96.44 83 ASP A N 1
ATOM 629 C CA . ASP A 1 83 ? -8.284 -13.799 -5.468 1.00 96.44 83 ASP A CA 1
ATOM 630 C C . ASP A 1 83 ? -7.335 -13.807 -4.255 1.00 96.44 83 ASP A C 1
ATOM 632 O O . ASP A 1 83 ? -7.160 -14.806 -3.551 1.00 96.44 83 ASP A O 1
ATOM 636 N N . CYS A 1 84 ? -6.691 -12.665 -4.008 1.00 96.94 84 CYS A N 1
ATOM 637 C CA . CYS A 1 84 ? -5.739 -12.506 -2.921 1.00 96.94 84 CYS A CA 1
ATOM 638 C C . CYS A 1 84 ? -6.469 -12.457 -1.574 1.00 96.94 84 CYS A C 1
ATOM 640 O O . CYS A 1 84 ? -7.376 -11.644 -1.375 1.00 96.94 84 CYS A O 1
ATOM 642 N N . VAL A 1 85 ? -6.020 -13.271 -0.616 1.00 98.06 85 VAL A N 1
ATOM 643 C CA . VAL A 1 85 ? -6.518 -13.260 0.765 1.00 98.06 85 VAL A CA 1
ATOM 644 C C . VAL A 1 85 ? -5.346 -13.184 1.734 1.00 98.06 85 VAL A C 1
A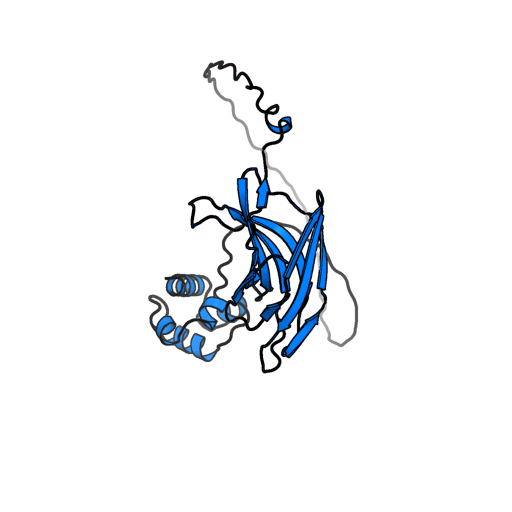TOM 646 O O . VAL A 1 85 ? -4.445 -14.021 1.699 1.00 98.06 85 VAL A O 1
ATOM 649 N N . TYR A 1 86 ? -5.375 -12.192 2.622 1.00 97.88 86 TYR A N 1
ATOM 650 C CA . TYR A 1 86 ? -4.352 -11.979 3.642 1.00 97.88 86 TYR A CA 1
ATOM 651 C C . TYR A 1 86 ? -4.987 -11.990 5.025 1.00 97.88 86 TYR A C 1
ATOM 653 O O . TYR A 1 86 ? -5.835 -11.153 5.318 1.00 97.88 86 TYR A O 1
ATOM 661 N N . ASP A 1 87 ? -4.558 -12.918 5.875 1.00 97.94 87 ASP A N 1
ATOM 662 C CA . ASP A 1 87 ? -4.953 -12.978 7.281 1.00 97.94 87 ASP A CA 1
ATOM 663 C C . ASP A 1 87 ? -3.815 -12.436 8.154 1.00 97.94 87 ASP A C 1
ATOM 665 O O . ASP A 1 87 ? -2.762 -13.064 8.315 1.00 97.94 87 ASP A O 1
ATOM 669 N N . LEU A 1 88 ? -4.014 -11.222 8.661 1.00 98.25 88 LEU A N 1
ATOM 670 C CA . LEU A 1 88 ? -2.996 -10.409 9.314 1.00 98.25 88 LEU A CA 1
ATOM 671 C C . LEU A 1 88 ? -3.370 -10.129 10.768 1.00 98.25 88 LEU A C 1
ATOM 673 O O . LEU A 1 88 ? -4.541 -10.120 11.146 1.00 98.25 88 LEU A O 1
ATOM 677 N N . ILE A 1 89 ? -2.354 -9.843 11.581 1.00 98.25 89 ILE A N 1
ATOM 678 C CA . ILE A 1 89 ? -2.565 -9.288 12.920 1.00 98.25 89 ILE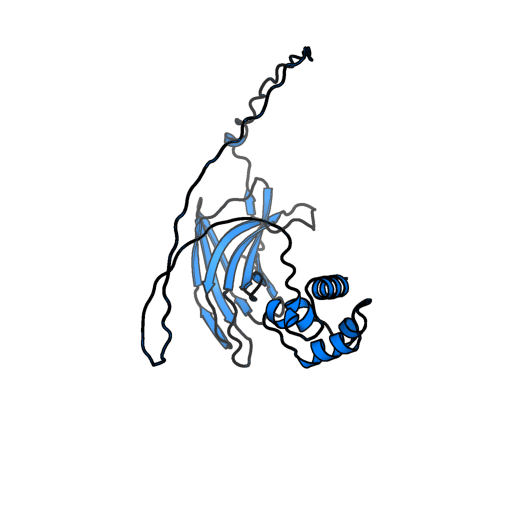 A CA 1
ATOM 679 C C . ILE A 1 89 ? -3.111 -7.866 12.762 1.00 98.25 89 ILE A C 1
ATOM 681 O O . ILE A 1 89 ? -2.556 -7.065 12.009 1.00 98.25 89 ILE A O 1
ATOM 685 N N . PHE A 1 90 ? -4.188 -7.572 13.481 1.00 97.88 90 PHE A N 1
ATOM 686 C CA . PHE A 1 90 ? -4.867 -6.288 13.492 1.00 97.88 90 PHE A CA 1
ATOM 687 C C . PHE A 1 90 ? -4.499 -5.499 14.749 1.00 97.88 90 PHE A C 1
ATOM 689 O O . PHE A 1 90 ? -4.677 -5.974 15.869 1.00 97.88 90 PHE A O 1
ATOM 696 N N . GLN A 1 91 ? -3.991 -4.285 14.557 1.00 96.75 91 GLN A N 1
ATOM 697 C CA . GLN A 1 91 ? -3.766 -3.317 15.625 1.00 96.75 91 GLN A CA 1
ATOM 698 C C . GLN A 1 91 ? -4.950 -2.354 15.653 1.00 96.75 91 GLN A C 1
ATOM 700 O O . GLN A 1 91 ? -5.069 -1.494 14.781 1.00 96.75 91 GLN A O 1
ATOM 705 N N . GLN A 1 92 ? -5.848 -2.518 16.625 1.00 94.88 92 GLN A N 1
ATOM 706 C CA . GLN A 1 92 ? -7.005 -1.638 16.759 1.00 94.88 92 GLN A CA 1
ATOM 707 C C . GLN A 1 92 ? -6.547 -0.192 17.042 1.00 94.88 92 GLN A C 1
ATOM 709 O O . GLN A 1 92 ? -5.682 0.007 17.897 1.00 94.88 92 GLN A O 1
ATOM 714 N N . PRO A 1 93 ? -7.108 0.823 16.357 1.00 93.88 93 PRO A N 1
ATOM 715 C CA . PRO A 1 93 ? -6.818 2.215 16.670 1.00 93.88 93 PRO A CA 1
ATOM 716 C C . PRO A 1 93 ? -7.410 2.622 18.029 1.00 93.88 93 PRO A C 1
ATOM 718 O O . PRO A 1 93 ? -8.259 1.929 18.590 1.00 93.88 93 PRO A O 1
ATOM 721 N N . LEU A 1 94 ? -6.989 3.781 18.541 1.00 91.69 94 LEU A N 1
ATOM 722 C CA . LEU A 1 94 ? -7.568 4.365 19.754 1.00 91.69 94 LEU A CA 1
ATOM 723 C C . LEU A 1 94 ? -9.071 4.642 19.587 1.00 91.69 94 LEU A C 1
ATOM 725 O O . LEU A 1 94 ? -9.587 4.729 18.467 1.00 91.69 94 LEU A O 1
ATOM 729 N N . THR A 1 95 ? -9.755 4.840 20.714 1.00 92.69 95 THR A N 1
ATOM 730 C CA . THR A 1 95 ? -11.161 5.259 20.754 1.00 92.69 95 THR A CA 1
ATOM 731 C C . THR A 1 95 ? -11.425 6.410 19.794 1.00 92.69 95 THR A C 1
ATOM 733 O O . THR A 1 95 ? -10.736 7.432 19.811 1.00 92.69 95 THR A O 1
ATOM 736 N N . GLY A 1 96 ? -12.456 6.258 18.968 1.00 92.25 96 GLY A N 1
ATOM 737 C CA . GLY A 1 96 ? -12.828 7.269 17.993 1.00 92.25 96 GLY A CA 1
ATOM 738 C C . GLY A 1 96 ? -13.582 6.710 16.797 1.00 92.25 96 GLY A C 1
ATOM 739 O O . GLY A 1 96 ? -13.982 5.547 16.758 1.00 92.25 96 GLY A O 1
ATOM 740 N N . SER A 1 97 ? -13.781 7.586 15.814 1.00 93.31 97 SER A N 1
ATOM 741 C CA . SER A 1 97 ? -14.380 7.253 14.520 1.00 93.31 97 SER A CA 1
ATOM 742 C C . SER A 1 97 ? -13.325 7.373 13.430 1.00 93.31 97 SER A C 1
ATOM 744 O O . SER A 1 97 ? -12.684 8.419 13.297 1.00 93.31 97 SER A O 1
ATOM 746 N N . TRP A 1 98 ? -13.173 6.313 12.647 1.00 94.44 98 TRP A N 1
ATOM 747 C CA . TRP A 1 98 ? -12.085 6.136 11.695 1.00 94.44 98 TRP A CA 1
ATOM 748 C C . TRP A 1 98 ? -12.605 5.794 10.301 1.00 94.44 98 TRP A C 1
ATOM 750 O O . TRP A 1 98 ? -13.525 4.999 10.131 1.00 94.44 98 TRP A O 1
ATOM 760 N N . GLN A 1 99 ? -11.999 6.400 9.290 1.00 94.81 99 GLN A N 1
ATOM 761 C CA . GLN A 1 99 ? -12.233 6.137 7.885 1.00 94.81 99 GLN A CA 1
ATOM 762 C C . GLN A 1 99 ? -11.184 5.112 7.488 1.00 94.81 99 GLN A C 1
ATOM 764 O O . GLN A 1 99 ? -9.993 5.428 7.452 1.00 94.81 99 GLN A O 1
ATOM 769 N N . LEU A 1 100 ? -11.612 3.878 7.237 1.00 96.31 100 LEU A N 1
ATOM 770 C CA . LEU A 1 100 ? -10.682 2.836 6.821 1.00 96.31 100 LEU A CA 1
ATOM 771 C C . LEU A 1 100 ? -10.397 2.943 5.326 1.00 96.31 100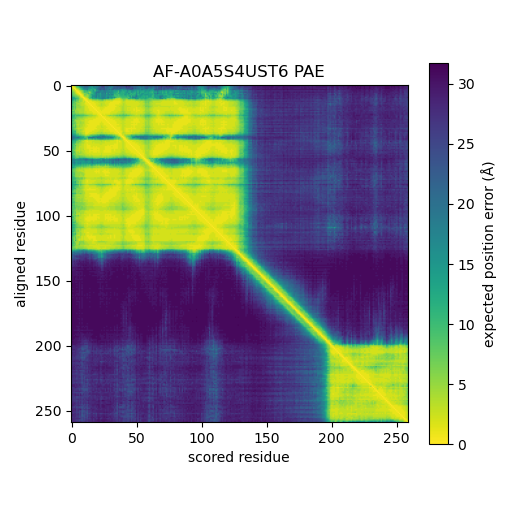 LEU A C 1
ATOM 773 O O . LEU A 1 100 ? -11.287 3.254 4.523 1.00 96.31 100 LEU A O 1
ATOM 777 N N . CYS A 1 101 ? -9.160 2.633 4.954 1.00 96.38 101 CYS A N 1
ATOM 778 C CA . CYS A 1 101 ? -8.772 2.436 3.569 1.00 96.38 101 CYS A CA 1
ATOM 779 C C . CYS A 1 101 ? -7.726 1.331 3.426 1.00 96.38 101 CYS A C 1
ATOM 781 O O . CYS A 1 101 ? -6.949 1.046 4.339 1.00 96.38 101 CYS A O 1
ATOM 783 N N . LEU A 1 102 ? -7.711 0.714 2.251 1.00 97.69 102 LEU A N 1
ATOM 784 C CA . LEU A 1 102 ? -6.652 -0.175 1.821 1.00 97.69 102 LEU A CA 1
ATOM 785 C C . LEU A 1 102 ? -5.711 0.597 0.901 1.00 97.69 102 LEU A C 1
ATOM 787 O O . LEU A 1 102 ? -6.128 1.080 -0.150 1.00 97.69 102 LEU A O 1
ATOM 791 N N . GLN A 1 103 ? -4.446 0.704 1.290 1.00 97.38 103 GLN A N 1
ATOM 792 C CA . GLN A 1 103 ? -3.410 1.362 0.505 1.00 97.38 103 GLN A CA 1
ATOM 793 C C . GLN A 1 103 ? -2.485 0.317 -0.117 1.00 97.38 103 GLN A C 1
ATOM 795 O O . GLN A 1 103 ? -1.865 -0.486 0.586 1.00 97.38 103 GLN A O 1
ATOM 800 N N . LEU A 1 104 ? -2.347 0.370 -1.441 1.00 97.62 104 LEU A N 1
ATOM 801 C CA . LEU A 1 104 ? -1.286 -0.309 -2.173 1.00 97.62 104 LEU A CA 1
ATOM 802 C C . LEU A 1 104 ? -0.113 0.651 -2.333 1.00 97.62 104 LEU A C 1
ATOM 804 O O . LEU A 1 104 ? -0.288 1.798 -2.742 1.00 97.62 104 LEU A O 1
ATOM 808 N N . SER A 1 105 ? 1.093 0.205 -2.007 1.00 97.06 105 SER A N 1
ATOM 809 C CA . SER A 1 105 ? 2.316 0.994 -2.168 1.00 97.06 105 SER A CA 1
ATOM 810 C C . SER A 1 105 ? 3.409 0.185 -2.846 1.00 97.06 105 SER A C 1
ATOM 812 O O . SER A 1 105 ? 3.479 -1.029 -2.682 1.00 97.06 105 SER A O 1
ATOM 814 N N . GLU A 1 106 ? 4.286 0.868 -3.567 1.00 96.31 106 GLU A N 1
ATOM 815 C CA . GLU A 1 106 ? 5.402 0.276 -4.297 1.00 96.31 106 GLU A CA 1
ATOM 816 C C . GLU A 1 106 ? 6.721 0.855 -3.805 1.00 96.31 106 GLU A C 1
ATOM 818 O O . GLU A 1 106 ? 6.863 2.069 -3.641 1.00 96.31 106 GLU A O 1
ATOM 823 N N . TRP A 1 107 ? 7.693 -0.023 -3.581 1.00 97.06 107 TRP A N 1
ATOM 824 C CA . TRP A 1 107 ? 9.061 0.358 -3.281 1.00 97.06 107 TRP A CA 1
ATOM 825 C C . TRP A 1 107 ? 9.750 0.925 -4.522 1.00 97.06 107 TRP A C 1
ATOM 827 O O . TRP A 1 107 ? 9.970 0.214 -5.496 1.00 97.06 107 TRP A O 1
ATOM 837 N N . ASN A 1 108 ? 10.166 2.186 -4.479 1.00 92.38 108 ASN A N 1
ATOM 838 C CA . ASN A 1 108 ? 10.848 2.832 -5.606 1.00 92.38 108 ASN A CA 1
ATOM 839 C C . ASN A 1 108 ? 12.387 2.808 -5.504 1.00 92.38 108 ASN A C 1
ATOM 841 O O . ASN A 1 108 ? 13.065 3.515 -6.247 1.00 92.38 108 ASN A O 1
ATOM 845 N N . GLY A 1 109 ? 12.943 2.043 -4.559 1.00 91.56 109 GLY A N 1
ATOM 846 C CA . GLY A 1 109 ? 14.371 2.065 -4.222 1.00 91.56 109 GLY A CA 1
ATOM 847 C C . GLY A 1 109 ? 14.719 2.946 -3.019 1.00 91.56 109 GLY A C 1
ATOM 848 O O . GLY A 1 109 ? 15.794 2.766 -2.449 1.00 91.56 109 GLY A O 1
ATOM 849 N N . ASN A 1 110 ? 13.827 3.858 -2.622 1.00 92.94 110 ASN A N 1
ATOM 850 C CA . ASN A 1 110 ? 14.022 4.773 -1.499 1.00 92.94 110 ASN A CA 1
ATOM 851 C C . ASN A 1 110 ? 12.960 4.621 -0.416 1.00 92.94 110 ASN A C 1
ATOM 853 O O . ASN A 1 110 ? 13.295 4.472 0.752 1.00 92.94 110 ASN A O 1
ATOM 857 N N . ASP A 1 111 ? 11.696 4.657 -0.828 1.00 94.31 111 ASP A N 1
ATOM 858 C CA . ASP A 1 111 ? 10.535 4.583 0.045 1.00 94.31 111 ASP A CA 1
ATOM 859 C C . ASP A 1 111 ? 9.417 3.800 -0.638 1.00 94.31 111 ASP A C 1
ATOM 861 O O . ASP A 1 111 ? 9.434 3.540 -1.847 1.00 94.31 111 ASP A O 1
ATOM 865 N N . TYR A 1 112 ? 8.409 3.451 0.154 1.00 95.31 112 TYR A N 1
ATOM 866 C CA . TYR A 1 112 ? 7.137 2.992 -0.377 1.00 95.31 112 TYR A CA 1
ATOM 867 C C . TYR A 1 112 ? 6.282 4.194 -0.764 1.00 95.31 112 TYR A C 1
ATOM 869 O O . TYR A 1 112 ? 5.937 5.012 0.088 1.00 95.31 112 TYR A O 1
ATOM 877 N N . VAL A 1 113 ? 5.908 4.269 -2.038 1.00 94.19 113 VAL A N 1
ATOM 878 C CA . VAL A 1 113 ? 5.029 5.311 -2.574 1.00 94.19 113 VAL A CA 1
ATOM 879 C C . VAL A 1 113 ? 3.654 4.718 -2.841 1.00 94.19 113 VAL A C 1
ATOM 881 O O . VAL A 1 113 ? 3.543 3.648 -3.443 1.00 94.19 113 VAL A O 1
ATOM 884 N N . ALA A 1 114 ? 2.604 5.407 -2.393 1.00 93.75 114 ALA A N 1
ATOM 885 C CA . ALA A 1 114 ? 1.231 4.989 -2.640 1.00 93.75 114 ALA A CA 1
ATOM 886 C C . ALA A 1 114 ? 0.953 4.914 -4.151 1.00 93.75 114 ALA A C 1
ATOM 888 O O . ALA A 1 114 ? 1.213 5.852 -4.903 1.00 93.75 114 ALA A O 1
ATOM 889 N N . CYS A 1 115 ? 0.431 3.772 -4.584 1.00 93.44 115 CYS A N 1
ATOM 890 C CA . CYS A 1 115 ? 0.067 3.483 -5.966 1.00 93.44 115 CYS A CA 1
ATOM 891 C C . CYS A 1 115 ? -1.434 3.629 -6.193 1.00 93.44 115 CYS A C 1
ATOM 893 O O . CYS A 1 115 ? -1.858 4.158 -7.221 1.00 93.44 115 CYS A O 1
ATOM 895 N N . ASP A 1 116 ? -2.216 3.142 -5.235 1.00 95.12 116 ASP A N 1
ATOM 896 C CA . ASP A 1 116 ? -3.668 3.113 -5.293 1.00 95.12 116 ASP A CA 1
ATOM 897 C C . ASP A 1 116 ? -4.233 3.022 -3.876 1.00 95.12 116 ASP A C 1
ATOM 899 O O . ASP A 1 116 ? -3.591 2.462 -2.977 1.00 95.12 116 ASP A O 1
ATOM 903 N N . ILE A 1 117 ? -5.419 3.587 -3.676 1.00 95.19 117 ILE A N 1
ATOM 904 C CA . ILE A 1 117 ? -6.096 3.617 -2.380 1.00 95.19 117 ILE A CA 1
ATOM 905 C C . ILE A 1 117 ? -7.577 3.303 -2.586 1.00 95.19 117 ILE A C 1
ATOM 907 O O . ILE A 1 117 ? -8.251 3.960 -3.380 1.00 95.19 117 ILE A O 1
ATOM 911 N N . ALA A 1 118 ? -8.094 2.332 -1.834 1.00 95.31 118 ALA A N 1
ATOM 912 C CA . ALA A 1 118 ? -9.514 2.002 -1.769 1.00 95.31 118 ALA A CA 1
ATOM 913 C C . ALA A 1 118 ? -10.082 2.411 -0.403 1.00 95.31 118 ALA A C 1
ATOM 915 O O . ALA A 1 118 ? -9.680 1.871 0.626 1.00 95.31 118 ALA A O 1
ATOM 916 N N . TYR A 1 119 ? -11.000 3.377 -0.373 1.00 94.56 119 TYR A N 1
ATOM 917 C CA . TYR A 1 119 ? -11.674 3.821 0.849 1.00 94.56 119 TYR A CA 1
ATOM 918 C C . TYR A 1 119 ? -12.957 3.027 1.085 1.00 94.56 119 TYR A C 1
ATOM 920 O O . TYR A 1 119 ? -13.783 2.895 0.182 1.00 94.56 119 TYR A O 1
ATOM 928 N N . PHE A 1 120 ? -13.172 2.573 2.319 1.00 94.00 120 PHE A N 1
ATOM 929 C CA . PHE A 1 120 ? -14.379 1.842 2.701 1.00 94.00 120 PHE A CA 1
ATOM 930 C C . PHE A 1 120 ? -15.458 2.793 3.222 1.00 94.00 120 PHE A C 1
ATOM 932 O O . PHE A 1 120 ? -15.234 3.514 4.185 1.00 94.00 120 PHE A O 1
ATOM 939 N N . SER A 1 121 ? -16.658 2.778 2.641 1.00 89.31 121 SER A N 1
ATOM 940 C CA . SER A 1 121 ? -17.692 3.784 2.962 1.00 89.31 121 SER A CA 1
ATOM 941 C C . SER A 1 121 ? -18.229 3.758 4.400 1.00 89.31 121 SER A C 1
ATOM 943 O O . SER A 1 121 ? -18.827 4.738 4.837 1.00 89.31 121 SER A O 1
ATOM 945 N N . LEU A 1 122 ? -18.076 2.647 5.126 1.00 90.38 122 LEU A N 1
ATOM 946 C CA . LEU A 1 122 ? -18.553 2.536 6.504 1.00 90.38 122 LEU A CA 1
ATOM 947 C C . LEU A 1 122 ? -17.453 2.968 7.481 1.00 90.38 122 LEU A C 1
ATOM 949 O O . LEU A 1 122 ? -16.380 2.355 7.468 1.00 90.38 122 LEU A O 1
ATOM 953 N N . PRO A 1 123 ? -17.711 3.969 8.342 1.00 92.62 123 PRO A N 1
ATOM 954 C CA . PRO A 1 123 ? -16.796 4.316 9.415 1.00 92.62 123 PRO A CA 1
ATOM 955 C C . PRO A 1 123 ? -16.589 3.139 10.369 1.00 92.62 123 PRO A C 1
ATOM 957 O O . PRO A 1 123 ? -17.510 2.377 10.667 1.00 92.62 123 PRO A O 1
ATOM 960 N N . TYR A 1 124 ? -15.368 3.024 10.871 1.00 93.81 124 TYR A N 1
ATOM 961 C CA . TYR A 1 124 ? -15.002 2.107 11.933 1.00 93.81 124 TYR A CA 1
ATOM 962 C C . TYR A 1 124 ? -15.016 2.847 13.269 1.00 93.81 124 TYR A C 1
ATOM 964 O O . TYR A 1 124 ? -14.396 3.903 13.404 1.00 93.81 124 TYR A O 1
ATOM 972 N N . HIS A 1 125 ? -15.721 2.298 14.252 1.00 94.00 125 HIS A N 1
ATOM 973 C CA . HIS A 1 125 ? -15.868 2.906 15.569 1.00 94.00 125 HIS A CA 1
ATOM 974 C C . HIS A 1 125 ? -15.184 2.049 16.626 1.00 94.00 125 HIS A C 1
ATOM 976 O O . HIS A 1 125 ? -15.384 0.837 16.675 1.00 94.00 125 HIS A O 1
ATOM 982 N N . VAL A 1 126 ? -14.396 2.702 17.475 1.00 92.75 126 VAL A N 1
ATOM 983 C CA . VAL A 1 126 ? -13.831 2.113 18.689 1.00 92.75 126 VAL A CA 1
ATOM 984 C C . VAL A 1 126 ? -14.423 2.857 19.871 1.00 92.75 126 VAL A C 1
ATOM 986 O O . VAL A 1 126 ? -14.286 4.080 19.960 1.00 92.75 126 VAL A O 1
ATOM 989 N N . GLU A 1 127 ? -15.092 2.122 20.750 1.00 88.94 127 GLU A N 1
ATOM 990 C CA . GLU A 1 127 ? -15.663 2.652 21.985 1.00 88.94 127 GLU A CA 1
ATOM 991 C C . GLU A 1 127 ? -14.691 2.451 23.150 1.00 88.94 127 GLU A C 1
ATOM 993 O O . GLU A 1 127 ? -13.934 1.479 23.182 1.00 88.94 127 GLU A O 1
ATOM 998 N N . LEU A 1 128 ? -14.727 3.369 24.121 1.00 77.50 128 LEU A N 1
ATOM 999 C CA . LEU A 1 128 ? -14.029 3.185 25.390 1.00 77.50 128 LEU A CA 1
ATOM 1000 C C . LEU A 1 128 ? -14.691 2.033 26.134 1.00 77.50 128 LEU A C 1
ATOM 1002 O O . LEU A 1 128 ? -15.861 2.114 26.501 1.00 77.50 128 LEU A O 1
ATOM 1006 N N . THR A 1 129 ? -13.931 0.979 26.387 1.00 68.56 129 THR A N 1
ATOM 1007 C CA . THR A 1 129 ? -14.330 -0.032 27.362 1.00 68.56 129 THR A CA 1
ATOM 1008 C C . THR A 1 129 ? -13.945 0.436 28.762 1.00 68.56 129 THR A C 1
ATOM 1010 O O . THR A 1 129 ? -12.835 0.934 28.955 1.00 68.56 129 THR A O 1
ATOM 1013 N N . ASP A 1 130 ? -14.818 0.219 29.750 1.00 60.53 130 ASP A N 1
ATOM 1014 C CA . ASP A 1 130 ? -14.625 0.625 31.157 1.00 60.53 130 ASP A CA 1
ATOM 1015 C C . ASP A 1 130 ? -13.294 0.153 31.785 1.00 60.53 130 ASP A C 1
ATOM 1017 O O . ASP A 1 130 ? -12.838 0.719 32.777 1.00 60.53 130 ASP A O 1
ATOM 1021 N N . ALA A 1 131 ? -12.630 -0.845 31.191 1.00 58.84 131 ALA A N 1
ATOM 1022 C CA . ALA A 1 131 ? -11.315 -1.332 31.603 1.00 58.84 131 ALA A CA 1
ATOM 1023 C C . ALA A 1 131 ? -10.167 -0.309 31.431 1.00 58.84 131 ALA A C 1
ATOM 1025 O O . ALA A 1 131 ? -9.122 -0.470 32.058 1.00 58.84 131 ALA A O 1
ATOM 1026 N N . GLU A 1 132 ? -10.331 0.737 30.611 1.00 53.81 132 GLU A N 1
ATOM 1027 C CA . GLU A 1 132 ? -9.282 1.746 30.366 1.00 53.81 132 GLU A CA 1
ATOM 1028 C C . GLU A 1 132 ? -9.382 2.965 31.306 1.00 53.81 132 GLU A C 1
ATOM 1030 O O . GLU A 1 132 ? -8.429 3.729 31.449 1.00 53.81 132 GLU A O 1
ATOM 1035 N N . LEU A 1 133 ? -10.499 3.117 32.032 1.00 54.22 133 LEU A N 1
ATOM 1036 C CA . LEU A 1 133 ? -10.706 4.199 33.008 1.00 54.22 133 LEU A CA 1
ATOM 1037 C C . LEU A 1 133 ? -9.968 3.981 34.342 1.00 54.22 133 LEU A C 1
ATOM 1039 O O . LEU A 1 133 ? -9.891 4.902 35.152 1.00 54.22 133 LEU A O 1
ATOM 1043 N N . THR A 1 134 ? -9.404 2.795 34.588 1.00 47.66 134 THR A N 1
ATOM 1044 C CA . THR A 1 134 ? -8.770 2.448 35.873 1.00 47.66 134 THR A CA 1
ATOM 1045 C C . THR A 1 134 ? -7.248 2.620 35.911 1.00 47.66 134 THR A C 1
ATOM 1047 O O . THR A 1 134 ? -6.646 2.302 36.930 1.00 47.66 134 THR A O 1
ATOM 1050 N N . HIS A 1 135 ? -6.597 3.115 34.847 1.00 50.06 135 HIS A N 1
ATOM 1051 C CA . HIS A 1 135 ? -5.130 3.300 34.825 1.00 50.06 135 HIS A CA 1
ATOM 1052 C C . HIS A 1 135 ? -4.655 4.747 35.049 1.00 50.06 135 HIS A C 1
ATOM 1054 O O . HIS A 1 135 ? -3.493 5.067 34.813 1.00 50.06 135 HIS A O 1
ATOM 1060 N N . ILE A 1 136 ? -5.523 5.632 35.542 1.00 50.16 136 ILE A N 1
ATOM 1061 C CA . ILE A 1 136 ? -5.113 6.957 36.022 1.00 50.16 136 ILE A CA 1
ATOM 1062 C C . ILE A 1 136 ? -5.320 7.001 37.536 1.00 50.16 136 ILE A C 1
ATOM 1064 O O . ILE A 1 136 ? -6.175 7.723 38.043 1.00 50.16 136 ILE A O 1
ATOM 1068 N N . GLU A 1 137 ? -4.556 6.194 38.276 1.00 51.19 137 GLU A N 1
ATOM 1069 C CA . GLU A 1 137 ? -4.326 6.528 39.681 1.00 51.19 137 GLU A CA 1
ATOM 1070 C C . GLU A 1 137 ? -3.481 7.812 39.710 1.00 51.19 137 GLU A C 1
ATOM 1072 O O . GLU A 1 137 ? -2.431 7.867 39.056 1.00 51.19 137 GLU A O 1
ATOM 1077 N N . PRO A 1 138 ? -3.914 8.872 40.413 1.00 47.75 138 PRO A N 1
ATOM 1078 C CA . PRO A 1 138 ? -3.074 10.036 40.607 1.00 47.75 138 PRO A CA 1
ATOM 1079 C C . PRO A 1 138 ? -1.872 9.585 41.436 1.00 47.75 138 PRO A C 1
ATOM 1081 O O . PRO A 1 138 ? -1.994 9.254 42.611 1.00 47.75 138 PRO A O 1
ATOM 1084 N N . THR A 1 139 ? -0.698 9.537 40.809 1.00 43.84 139 THR A N 1
ATOM 1085 C CA . THR A 1 139 ? 0.552 9.490 41.560 1.00 43.84 139 THR A CA 1
ATOM 1086 C C . THR A 1 139 ? 0.643 10.819 42.296 1.00 43.84 139 THR A C 1
ATOM 1088 O O . THR A 1 139 ? 0.920 11.848 41.680 1.00 43.84 139 THR A O 1
ATOM 1091 N N . ASP A 1 140 ? 0.337 10.802 43.591 1.00 45.19 140 ASP A N 1
ATOM 1092 C CA . ASP A 1 140 ? 0.596 11.906 44.504 1.00 45.19 140 ASP A CA 1
ATOM 1093 C C . ASP A 1 140 ? 2.090 12.248 44.431 1.00 45.19 140 ASP A C 1
ATOM 1095 O O . ASP A 1 140 ? 2.948 11.565 44.992 1.00 45.19 140 ASP A O 1
ATOM 1099 N N . VAL A 1 141 ? 2.418 13.296 43.673 1.00 41.66 141 VAL A N 1
ATOM 1100 C CA . VAL A 1 141 ? 3.756 13.879 43.657 1.00 41.66 141 VAL A CA 1
ATOM 1101 C C . VAL A 1 141 ? 3.853 14.774 44.886 1.00 41.66 141 VAL A C 1
ATOM 1103 O O . VAL A 1 141 ? 3.469 15.943 44.862 1.00 41.66 141 VAL A O 1
ATOM 1106 N N . GLU A 1 142 ? 4.340 14.201 45.984 1.00 39.75 142 GLU A N 1
ATOM 1107 C CA . GLU A 1 142 ? 4.729 14.952 47.172 1.00 39.75 142 GLU A CA 1
ATOM 1108 C C . GLU A 1 142 ? 5.914 15.867 46.810 1.00 39.75 142 GLU A C 1
ATOM 1110 O O . GLU A 1 142 ? 7.035 15.433 46.537 1.00 39.75 142 GLU A O 1
ATOM 1115 N N . LEU A 1 143 ? 5.624 17.166 46.734 1.00 42.91 143 LEU A N 1
ATOM 1116 C CA . LEU A 1 143 ? 6.593 18.242 46.581 1.00 42.91 143 LEU A CA 1
ATOM 1117 C C . LEU A 1 143 ? 7.416 18.374 47.866 1.00 42.91 143 LEU A C 1
ATOM 1119 O O . LEU A 1 143 ? 6.958 18.997 48.823 1.00 42.91 143 LEU A O 1
ATOM 1123 N N . THR A 1 144 ? 8.664 17.904 47.852 1.00 34.00 144 THR A N 1
ATOM 1124 C CA . THR A 1 144 ? 9.648 18.292 48.873 1.00 34.00 144 THR A CA 1
ATOM 1125 C C . THR A 1 144 ? 10.849 18.961 48.220 1.00 34.00 144 THR A C 1
ATOM 1127 O O . THR A 1 144 ? 11.719 18.335 47.620 1.00 34.00 144 THR A O 1
ATOM 1130 N N . SER A 1 145 ? 10.846 20.284 48.342 1.00 38.88 145 SER A N 1
ATOM 1131 C CA . SER A 1 145 ? 11.922 21.212 48.016 1.00 38.88 145 SER A CA 1
ATOM 1132 C C . SER A 1 145 ? 13.004 21.186 49.099 1.00 38.88 145 SER A C 1
ATOM 1134 O O . SER A 1 145 ? 12.694 21.453 50.258 1.00 38.88 145 SER A O 1
ATOM 1136 N N . ALA A 1 146 ? 14.268 20.992 48.718 1.00 35.16 146 ALA A N 1
ATOM 1137 C CA . ALA A 1 146 ? 15.415 21.600 49.398 1.00 35.16 146 ALA A CA 1
ATOM 1138 C C . ALA A 1 146 ? 16.637 21.646 48.463 1.00 35.16 146 ALA A C 1
ATOM 1140 O O . ALA A 1 146 ? 17.117 20.623 47.980 1.00 35.16 146 ALA A O 1
ATOM 1141 N N . GLU A 1 147 ? 17.105 22.866 48.213 1.00 39.66 147 GLU A N 1
ATOM 1142 C CA . GLU A 1 147 ? 18.309 23.235 47.461 1.00 39.66 147 GLU A CA 1
ATOM 1143 C C . GLU A 1 147 ? 19.550 23.293 48.413 1.00 39.66 147 GLU A C 1
ATOM 1145 O O . GLU A 1 147 ? 19.440 22.863 49.563 1.00 39.66 147 GLU A O 1
ATOM 1150 N N . PRO A 1 148 ? 20.755 23.732 47.988 1.00 42.34 148 PRO A N 1
ATOM 1151 C CA . PRO A 1 148 ? 21.987 22.944 48.005 1.00 42.34 148 PRO A CA 1
ATOM 1152 C C . PRO A 1 148 ? 22.994 23.388 49.089 1.00 42.34 148 PRO A C 1
ATOM 1154 O O . PRO A 1 148 ? 22.845 24.423 49.739 1.00 42.34 148 PRO A O 1
ATOM 1157 N N . THR A 1 149 ? 24.088 22.642 49.281 1.00 32.25 149 THR A N 1
ATOM 1158 C CA . THR A 1 149 ? 25.268 23.174 49.990 1.00 32.25 149 THR A CA 1
ATOM 1159 C C . THR A 1 149 ? 26.569 22.615 49.413 1.00 32.25 149 THR A C 1
ATOM 1161 O O . THR A 1 149 ? 26.883 21.435 49.549 1.00 32.25 149 THR A O 1
ATOM 1164 N N . ASP A 1 150 ? 27.317 23.504 48.761 1.00 34.56 150 ASP A N 1
ATOM 1165 C CA . ASP A 1 150 ? 28.731 23.385 48.398 1.00 34.56 150 ASP A CA 1
ATOM 1166 C C . ASP A 1 150 ? 29.634 23.233 49.632 1.00 34.56 150 ASP A C 1
ATOM 1168 O O . ASP A 1 150 ? 29.415 23.969 50.586 1.00 34.56 150 ASP A O 1
ATOM 1172 N N . VAL A 1 151 ? 30.703 22.412 49.563 1.00 34.16 151 VAL A N 1
ATOM 1173 C CA . VAL A 1 151 ? 32.112 22.778 49.890 1.00 34.16 151 VAL A CA 1
ATOM 1174 C C . VAL A 1 151 ? 33.106 21.745 49.289 1.00 34.16 151 VAL A C 1
ATOM 1176 O O . VAL A 1 151 ? 33.345 20.677 49.838 1.00 34.16 151 VAL A O 1
ATOM 1179 N N . LYS A 1 152 ? 33.721 22.124 48.159 1.00 33.31 152 LYS A N 1
ATOM 1180 C CA . LYS A 1 152 ? 35.175 22.318 47.905 1.00 33.31 152 LYS A CA 1
ATOM 1181 C C . LYS A 1 152 ? 36.237 21.215 48.211 1.00 33.31 152 LYS A C 1
ATOM 1183 O O . LYS A 1 152 ? 36.738 21.095 49.320 1.00 33.31 152 LYS A O 1
ATOM 1188 N N . THR A 1 153 ? 36.730 20.618 47.110 1.00 26.58 153 THR A N 1
ATOM 1189 C CA . THR A 1 153 ? 38.147 20.505 46.642 1.00 26.58 153 THR A CA 1
ATOM 1190 C C . THR A 1 153 ? 39.204 19.704 47.428 1.00 26.58 153 THR A C 1
ATOM 1192 O O . THR A 1 153 ? 39.668 20.155 48.469 1.00 26.58 153 THR A O 1
ATOM 1195 N N . LYS A 1 154 ? 39.818 18.699 46.764 1.00 29.92 154 LYS A N 1
ATOM 1196 C CA . LYS A 1 154 ? 41.279 18.676 46.493 1.00 29.92 154 LYS A CA 1
ATOM 1197 C C . LYS A 1 154 ? 41.668 17.719 45.351 1.00 29.92 154 LYS A C 1
ATOM 1199 O O . LYS A 1 154 ? 41.209 16.588 45.291 1.00 29.92 154 LYS A O 1
ATOM 1204 N N . ALA A 1 155 ? 42.523 18.235 44.470 1.00 29.70 155 ALA A N 1
ATOM 1205 C CA . ALA A 1 155 ? 43.110 17.618 43.285 1.00 29.70 155 ALA A CA 1
ATOM 1206 C C . ALA A 1 155 ? 44.230 16.605 43.588 1.00 29.70 155 ALA A C 1
ATOM 1208 O O . ALA A 1 155 ? 44.946 16.792 44.573 1.00 29.70 155 ALA A O 1
ATOM 1209 N N . ALA A 1 156 ? 44.419 15.631 42.685 1.00 30.36 156 ALA A N 1
ATOM 1210 C CA . ALA A 1 156 ? 45.720 15.167 42.169 1.00 30.36 156 ALA A CA 1
ATOM 1211 C C . ALA A 1 156 ? 45.536 14.034 41.124 1.00 30.36 156 ALA A C 1
ATOM 1213 O O . ALA A 1 156 ? 45.291 12.887 41.481 1.00 30.36 156 ALA A O 1
ATOM 1214 N N . GLU A 1 157 ? 45.693 14.364 39.843 1.00 36.06 157 GLU A N 1
ATOM 1215 C CA . GLU A 1 157 ? 46.371 13.530 38.826 1.00 36.06 157 GLU A CA 1
ATOM 1216 C C . GLU A 1 157 ? 47.802 14.106 38.670 1.00 36.06 157 GLU A C 1
ATOM 1218 O O . GLU A 1 157 ? 48.022 15.216 39.175 1.00 36.06 157 GLU A O 1
ATOM 1223 N N . PRO A 1 158 ? 48.775 13.486 37.966 1.00 35.34 158 PRO A N 1
ATOM 1224 C CA . PRO A 1 158 ? 48.750 12.244 37.179 1.00 35.34 158 PRO A CA 1
ATOM 1225 C C . PRO A 1 158 ? 49.926 11.297 37.523 1.00 35.34 158 PRO A C 1
ATOM 1227 O O . PRO A 1 158 ? 50.869 11.683 38.211 1.00 35.34 158 PRO A O 1
ATOM 1230 N N . ASN A 1 159 ? 49.943 10.078 36.978 1.00 31.19 159 ASN A N 1
ATOM 1231 C CA . ASN A 1 159 ? 51.233 9.464 36.651 1.00 31.19 159 ASN A CA 1
ATOM 1232 C C . ASN A 1 159 ? 51.125 8.557 35.419 1.00 31.19 159 ASN A C 1
ATOM 1234 O O . ASN A 1 159 ? 50.543 7.473 35.465 1.00 31.19 159 ASN A O 1
ATOM 1238 N N . GLU A 1 160 ? 51.703 9.042 34.322 1.00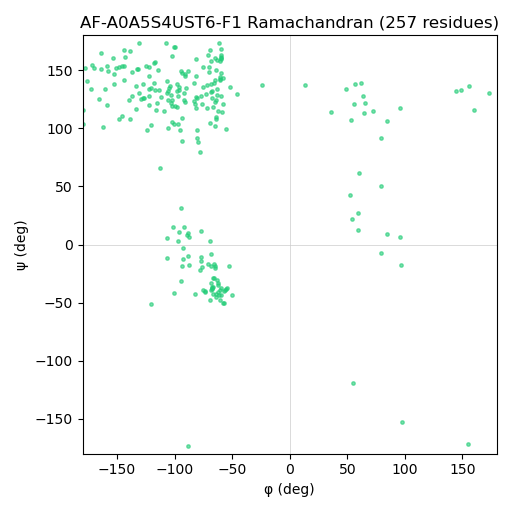 32.62 160 GLU A N 1
ATOM 1239 C CA . GLU A 1 160 ? 52.258 8.230 33.244 1.00 32.62 160 GLU A CA 1
ATOM 1240 C C . GLU A 1 160 ? 53.362 7.325 33.808 1.00 32.62 160 GLU A C 1
ATOM 1242 O O . GLU A 1 160 ? 54.097 7.750 34.695 1.00 32.62 160 GLU A O 1
ATOM 1247 N N . GLN A 1 161 ? 53.531 6.122 33.253 1.00 30.41 161 GLN A N 1
ATOM 1248 C CA . GLN A 1 161 ? 54.830 5.667 32.734 1.00 30.41 161 GLN A CA 1
ATOM 1249 C C . GLN A 1 161 ? 54.748 4.252 32.144 1.00 30.41 161 GLN A C 1
ATOM 1251 O O . GLN A 1 161 ? 54.526 3.257 32.830 1.00 30.41 161 GLN A O 1
ATOM 1256 N N . GLN A 1 162 ? 54.993 4.207 30.836 1.00 36.72 162 GLN A N 1
ATOM 1257 C CA . GLN A 1 162 ? 55.659 3.120 30.114 1.00 36.72 162 GLN A CA 1
ATOM 1258 C C . GLN A 1 162 ? 57.088 2.932 30.683 1.00 36.72 162 GLN A C 1
ATOM 1260 O O . GLN A 1 162 ? 57.612 3.883 31.272 1.00 36.72 162 GLN A O 1
ATOM 1265 N N . PRO A 1 163 ? 57.759 1.776 30.498 1.00 35.38 163 PRO A N 1
ATOM 1266 C CA . PRO A 1 163 ? 58.766 1.767 29.426 1.00 35.38 163 PRO A CA 1
ATOM 1267 C C . PRO A 1 163 ? 59.038 0.403 28.737 1.00 35.38 163 PRO A C 1
ATOM 1269 O O . PRO A 1 163 ? 58.927 -0.668 29.325 1.00 35.38 163 PRO A O 1
ATOM 1272 N N . ASP A 1 164 ? 59.450 0.529 27.468 1.00 29.88 164 ASP A N 1
ATOM 1273 C CA . ASP A 1 164 ? 60.615 -0.106 26.827 1.00 29.88 164 ASP A CA 1
ATOM 1274 C C . ASP A 1 164 ? 60.733 -1.635 26.640 1.00 29.88 164 ASP A C 1
ATOM 1276 O O . ASP A 1 164 ? 61.071 -2.378 27.552 1.00 29.88 164 ASP A O 1
ATOM 1280 N N . SER A 1 165 ? 60.695 -2.093 25.379 1.00 35.09 165 SER A N 1
ATOM 1281 C CA . SER A 1 165 ? 61.908 -2.250 24.539 1.00 35.09 165 SER A CA 1
ATOM 1282 C C . SER A 1 165 ? 61.755 -3.282 23.415 1.00 35.09 165 SER A C 1
ATOM 1284 O O . SER A 1 165 ? 61.290 -4.402 23.600 1.00 35.09 165 SER A O 1
ATOM 1286 N N . ILE A 1 166 ? 62.256 -2.878 22.249 1.00 35.31 166 ILE A N 1
ATOM 1287 C CA . ILE A 1 166 ? 62.494 -3.632 21.009 1.00 35.31 166 ILE A CA 1
ATOM 1288 C C . ILE A 1 166 ? 63.836 -4.399 21.151 1.00 35.31 166 ILE A C 1
ATOM 1290 O O . ILE A 1 166 ? 64.683 -3.979 21.942 1.00 35.31 166 ILE A O 1
ATOM 1294 N N . PRO A 1 167 ? 64.103 -5.465 20.371 1.00 34.38 167 PRO A N 1
ATOM 1295 C CA . PRO A 1 167 ? 65.023 -5.277 19.242 1.00 34.38 167 PRO A CA 1
ATOM 1296 C C . PRO A 1 167 ? 64.583 -5.952 17.929 1.00 34.38 167 PRO A C 1
ATOM 1298 O O . PRO A 1 167 ? 63.969 -7.015 17.896 1.00 34.38 167 PRO A O 1
ATOM 1301 N N . ALA A 1 168 ? 64.972 -5.285 16.840 1.00 30.53 168 ALA A N 1
ATOM 1302 C CA . ALA A 1 168 ? 64.933 -5.699 15.439 1.00 30.53 168 ALA A CA 1
ATOM 1303 C C . ALA A 1 168 ? 65.773 -6.986 15.199 1.00 30.53 168 ALA A C 1
ATOM 1305 O O . ALA A 1 168 ? 66.583 -7.367 16.039 1.00 30.53 168 ALA A O 1
ATOM 1306 N N . THR A 1 169 ? 65.724 -7.691 14.061 1.00 28.02 169 THR A N 1
ATOM 1307 C CA . THR A 1 169 ? 66.299 -7.236 12.777 1.00 28.02 169 THR A CA 1
ATOM 1308 C C . THR A 1 169 ? 65.996 -8.236 11.638 1.00 28.02 169 THR A C 1
ATOM 1310 O O . THR A 1 169 ? 66.189 -9.430 11.834 1.00 28.02 169 THR A O 1
ATOM 1313 N N . THR A 1 170 ? 65.687 -7.706 10.436 1.00 26.67 170 THR A N 1
ATOM 1314 C CA . THR A 1 170 ? 65.991 -8.209 9.055 1.00 26.67 170 THR A CA 1
ATOM 1315 C C . THR A 1 170 ? 65.522 -9.615 8.631 1.00 26.67 170 THR A C 1
ATOM 1317 O O . THR A 1 170 ? 65.743 -10.587 9.328 1.00 26.67 170 THR A O 1
ATOM 1320 N N . LYS A 1 171 ? 64.997 -9.851 7.419 1.00 32.53 171 LYS A N 1
ATOM 1321 C CA . LYS A 1 171 ? 65.582 -9.517 6.104 1.00 32.53 171 LYS A CA 1
ATOM 1322 C C . LYS A 1 171 ? 64.557 -9.776 4.976 1.00 32.53 171 LYS A C 1
ATOM 1324 O O . LYS A 1 171 ? 63.677 -10.615 5.123 1.00 32.53 171 LYS A O 1
ATOM 1329 N N . ALA A 1 172 ? 64.723 -9.055 3.869 1.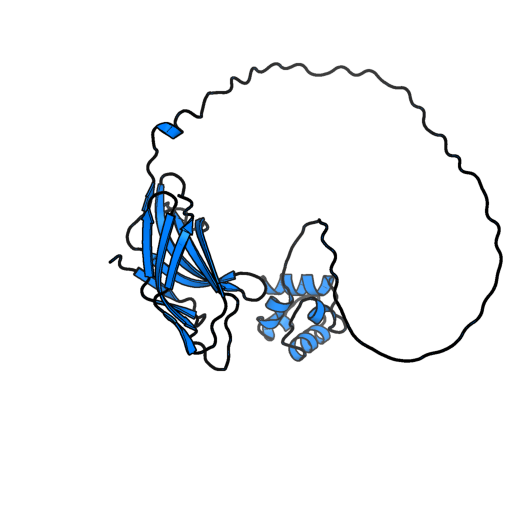00 32.53 172 ALA A N 1
ATOM 1330 C CA . ALA A 1 172 ? 63.947 -9.094 2.626 1.00 32.53 172 ALA A CA 1
ATOM 1331 C C . ALA A 1 172 ? 63.931 -10.452 1.890 1.00 32.53 172 ALA A C 1
ATOM 1333 O O . ALA A 1 172 ? 64.849 -11.244 2.085 1.00 32.53 172 ALA A O 1
ATOM 1334 N N . ILE A 1 173 ? 62.953 -10.643 0.986 1.00 35.03 173 ILE A N 1
ATOM 1335 C CA . ILE A 1 173 ? 63.132 -10.992 -0.445 1.00 35.03 173 ILE A CA 1
ATOM 1336 C C . ILE A 1 173 ? 61.771 -10.945 -1.178 1.00 35.03 173 ILE A C 1
ATOM 1338 O O . ILE A 1 173 ? 60.760 -11.445 -0.692 1.00 35.03 173 ILE A O 1
ATOM 1342 N N . GLU A 1 174 ? 61.788 -10.310 -2.351 1.00 33.12 174 GLU A N 1
ATOM 1343 C CA . GLU A 1 174 ? 60.747 -10.241 -3.382 1.00 33.12 174 GLU A CA 1
ATOM 1344 C C . GLU A 1 174 ? 60.511 -11.600 -4.076 1.00 33.12 174 GLU A C 1
ATOM 1346 O O . GLU A 1 174 ? 61.438 -12.402 -4.192 1.00 33.12 174 GLU A O 1
ATOM 1351 N N . THR A 1 175 ? 59.332 -11.794 -4.684 1.00 24.03 175 THR A N 1
ATOM 1352 C CA . THR A 1 175 ? 59.137 -12.073 -6.135 1.00 24.03 175 THR A CA 1
ATOM 1353 C C . THR A 1 175 ? 57.968 -13.041 -6.419 1.00 24.03 175 THR A C 1
ATOM 1355 O O . THR A 1 175 ? 57.926 -14.153 -5.905 1.00 24.03 175 THR A O 1
ATOM 1358 N N . LYS A 1 176 ? 57.139 -12.605 -7.383 1.00 33.28 176 LYS A N 1
ATOM 1359 C CA . LYS A 1 176 ? 56.367 -13.338 -8.411 1.00 33.28 176 LYS A CA 1
ATOM 1360 C C . LYS A 1 176 ? 54.891 -13.734 -8.228 1.00 33.28 176 LYS A C 1
ATOM 1362 O O . LYS A 1 176 ? 54.516 -14.563 -7.411 1.00 33.28 176 LYS A O 1
ATOM 1367 N N . GLU A 1 177 ? 54.124 -13.142 -9.150 1.00 35.22 177 GLU A N 1
ATOM 1368 C CA . GLU A 1 177 ? 52.921 -13.595 -9.866 1.00 35.22 177 GLU A CA 1
ATOM 1369 C C . GLU A 1 177 ? 52.737 -15.121 -9.983 1.00 35.22 177 GLU A C 1
ATOM 1371 O O . GLU A 1 177 ? 53.686 -15.817 -10.330 1.00 35.22 177 GLU A O 1
ATOM 1376 N N . GLU A 1 178 ? 51.511 -15.630 -9.785 1.00 32.47 178 GLU A N 1
ATOM 1377 C CA . GLU A 1 178 ? 50.555 -16.015 -10.855 1.00 32.47 178 GLU A CA 1
ATOM 1378 C C . GLU A 1 178 ? 49.298 -16.733 -10.286 1.00 32.47 178 GLU A C 1
ATOM 1380 O O . GLU A 1 178 ? 49.403 -17.706 -9.552 1.00 3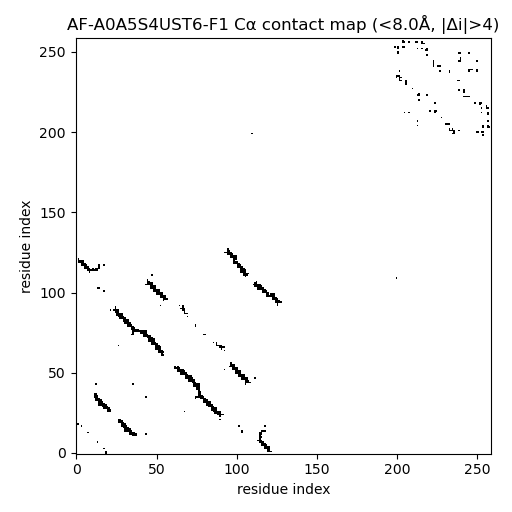2.47 178 GLU A O 1
ATOM 1385 N N . VAL A 1 179 ? 48.116 -16.255 -10.711 1.00 31.02 179 VAL A N 1
ATOM 1386 C CA . VAL A 1 179 ? 46.973 -17.020 -11.279 1.00 31.02 179 VAL A CA 1
ATOM 1387 C C . VAL A 1 179 ? 46.061 -17.927 -10.405 1.00 31.02 179 VAL A C 1
ATOM 1389 O O . VAL A 1 179 ? 46.416 -19.009 -9.963 1.00 31.02 179 VAL A O 1
ATOM 1392 N N . GLN A 1 180 ? 44.793 -17.468 -10.339 1.00 32.44 180 GLN A N 1
ATOM 1393 C CA . GLN A 1 180 ? 43.484 -18.165 -10.428 1.00 32.44 180 GLN A CA 1
ATOM 1394 C C . GLN A 1 180 ? 43.121 -19.334 -9.475 1.00 32.44 180 GLN A C 1
ATOM 1396 O O . GLN A 1 180 ? 43.621 -20.443 -9.604 1.00 32.44 180 GLN A O 1
ATOM 1401 N N . SER A 1 181 ? 42.027 -19.170 -8.706 1.00 29.47 181 SER A N 1
ATOM 1402 C CA . SER A 1 181 ? 40.676 -19.708 -9.032 1.00 29.47 181 SER A CA 1
ATOM 1403 C C . SER A 1 181 ? 39.791 -20.089 -7.806 1.00 29.47 181 SER A C 1
ATOM 1405 O O . SER A 1 181 ? 40.225 -20.787 -6.903 1.00 29.47 181 SER A O 1
ATOM 1407 N N . VAL A 1 182 ? 38.526 -19.625 -7.863 1.00 30.34 182 VAL A N 1
ATOM 1408 C CA . VAL A 1 182 ? 37.221 -20.133 -7.331 1.00 30.34 182 VAL A CA 1
ATOM 1409 C C . VAL A 1 182 ? 36.908 -20.297 -5.817 1.00 30.34 182 VAL A C 1
ATOM 1411 O O . VAL A 1 182 ? 37.544 -21.081 -5.132 1.00 30.34 182 VAL A O 1
ATOM 1414 N N . ALA A 1 183 ? 35.757 -19.693 -5.423 1.00 31.72 183 ALA A N 1
ATOM 1415 C CA . ALA A 1 183 ? 34.755 -20.074 -4.384 1.00 31.72 183 ALA A CA 1
ATOM 1416 C C . ALA A 1 183 ? 35.219 -20.158 -2.905 1.00 31.72 183 ALA A C 1
ATOM 1418 O O . ALA A 1 183 ? 36.285 -20.667 -2.618 1.00 31.72 183 ALA A O 1
ATOM 1419 N N . THR A 1 184 ? 34.507 -19.724 -1.854 1.00 24.64 184 THR A N 1
ATOM 1420 C CA . THR A 1 184 ? 33.072 -19.516 -1.562 1.00 24.64 184 THR A CA 1
ATOM 1421 C C . THR A 1 184 ? 32.969 -18.750 -0.219 1.00 24.64 184 THR A C 1
ATOM 1423 O O . THR A 1 184 ? 33.843 -18.920 0.620 1.00 24.64 184 THR A O 1
ATOM 1426 N N . VAL A 1 185 ? 31.898 -17.961 -0.034 1.00 32.50 185 VAL A N 1
ATOM 1427 C CA . VAL A 1 185 ? 31.157 -17.651 1.221 1.00 32.50 185 VAL A CA 1
ATOM 1428 C C . VAL A 1 185 ? 31.950 -17.517 2.537 1.00 32.50 185 VAL A C 1
ATOM 1430 O O . VAL A 1 185 ? 32.357 -18.523 3.097 1.00 32.50 185 VAL A O 1
ATOM 1433 N N . ASP A 1 186 ? 31.989 -16.314 3.127 1.00 29.31 186 ASP A N 1
ATOM 1434 C CA . ASP A 1 186 ? 31.255 -16.070 4.382 1.00 29.31 186 ASP A CA 1
ATOM 1435 C C . ASP A 1 186 ? 31.083 -14.576 4.707 1.00 29.31 186 ASP A C 1
ATOM 1437 O O . ASP A 1 186 ? 31.878 -13.713 4.329 1.00 29.31 186 ASP A O 1
ATOM 1441 N N . ARG A 1 187 ? 29.988 -14.301 5.410 1.00 33.22 187 ARG A N 1
ATOM 1442 C CA . ARG A 1 187 ? 29.607 -13.038 6.049 1.00 33.22 187 ARG A CA 1
ATOM 1443 C C . ARG A 1 187 ? 30.603 -12.709 7.178 1.00 33.22 187 ARG A C 1
ATOM 1445 O O . ARG A 1 187 ? 31.232 -13.613 7.719 1.00 33.22 187 ARG A O 1
ATOM 1452 N N . PRO A 1 188 ? 30.688 -11.446 7.629 1.00 33.12 188 PRO A N 1
ATOM 1453 C CA . PRO A 1 188 ? 30.153 -11.221 8.971 1.00 33.12 188 PRO A CA 1
ATOM 1454 C C . PRO A 1 188 ? 29.352 -9.923 9.139 1.00 33.12 188 PRO A C 1
ATOM 1456 O O . PRO A 1 188 ? 29.279 -9.048 8.280 1.00 33.12 188 PRO A O 1
ATOM 1459 N N . GLU A 1 189 ? 28.670 -9.924 10.277 1.00 29.62 189 GLU A N 1
ATOM 1460 C CA . GLU A 1 189 ? 27.645 -9.039 10.809 1.00 29.62 189 GLU A CA 1
ATOM 1461 C C . GLU A 1 189 ? 28.008 -7.557 11.009 1.00 29.62 189 GLU A C 1
ATOM 1463 O O . GLU A 1 189 ? 29.167 -7.174 11.114 1.00 29.62 189 GLU A O 1
ATOM 1468 N N . LEU A 1 190 ? 26.921 -6.767 11.095 1.00 35.06 190 LEU A N 1
ATOM 1469 C CA . LEU A 1 190 ? 26.604 -5.656 12.022 1.00 35.06 190 LEU A CA 1
ATOM 1470 C C . LEU A 1 190 ? 27.781 -5.102 12.858 1.00 35.06 190 LEU A C 1
ATOM 1472 O O . LEU A 1 190 ? 28.524 -5.850 13.467 1.00 35.06 190 LEU A O 1
ATOM 1476 N N . VAL A 1 191 ? 27.930 -3.779 13.022 1.00 31.41 191 VAL A N 1
ATOM 1477 C CA . VAL A 1 191 ? 27.257 -3.030 14.106 1.00 31.41 191 VAL A CA 1
ATOM 1478 C C . VAL A 1 191 ? 27.306 -1.496 13.877 1.00 31.41 191 VAL A C 1
ATOM 1480 O O . VAL A 1 191 ? 28.365 -0.899 13.749 1.00 31.41 191 VAL A O 1
ATOM 1483 N N . LYS A 1 192 ? 26.098 -0.905 13.902 1.00 30.23 192 LYS A N 1
ATOM 1484 C CA . LYS A 1 192 ? 25.578 0.341 14.530 1.00 30.23 192 LYS A CA 1
ATOM 1485 C C . LYS A 1 192 ? 26.259 1.731 14.413 1.00 30.23 192 LYS A C 1
ATOM 1487 O O . LYS A 1 192 ? 27.363 1.958 14.884 1.00 30.23 192 LYS A O 1
ATOM 1492 N N . LYS A 1 193 ? 25.335 2.676 14.127 1.00 27.47 193 LYS A N 1
ATOM 1493 C CA . LYS A 1 193 ? 25.093 4.016 14.724 1.00 27.47 193 LYS A CA 1
ATOM 1494 C C . LYS A 1 193 ? 25.906 5.214 14.200 1.00 27.47 193 LYS A C 1
ATOM 1496 O O . LYS A 1 193 ? 27.023 5.452 14.633 1.00 27.47 193 LYS A O 1
ATOM 1501 N N . ASN A 1 194 ? 25.259 6.086 13.417 1.00 26.98 194 ASN A N 1
ATOM 1502 C CA . ASN A 1 194 ? 24.608 7.304 13.936 1.00 26.98 194 ASN A CA 1
ATOM 1503 C C . ASN A 1 194 ? 23.889 8.102 12.829 1.00 26.98 194 ASN A C 1
ATOM 1505 O O . ASN A 1 194 ? 24.228 8.026 11.654 1.00 26.98 194 ASN A O 1
ATOM 1509 N N . ALA A 1 195 ? 22.846 8.812 13.253 1.00 31.30 195 ALA A N 1
ATOM 1510 C CA . ALA A 1 195 ? 21.858 9.540 12.467 1.00 31.30 195 ALA A CA 1
ATOM 1511 C C . ALA A 1 195 ? 22.418 10.724 11.655 1.00 31.30 195 ALA A C 1
ATOM 1513 O O . ALA A 1 195 ? 23.351 11.386 12.109 1.00 31.30 195 ALA A O 1
ATOM 1514 N N . THR A 1 196 ? 21.779 11.033 10.513 1.00 28.92 196 THR A N 1
ATOM 1515 C CA . THR A 1 196 ? 21.123 12.325 10.166 1.00 28.92 196 THR A CA 1
ATOM 1516 C C . THR A 1 196 ? 20.964 12.451 8.635 1.00 28.92 196 THR A C 1
ATOM 1518 O O . THR A 1 196 ? 21.958 12.548 7.926 1.00 28.92 196 THR A O 1
ATOM 1521 N N . GLY A 1 197 ? 19.715 12.492 8.142 1.00 28.94 197 GLY A N 1
ATOM 1522 C CA . GLY A 1 197 ? 19.318 13.048 6.832 1.00 28.94 197 GLY A CA 1
ATOM 1523 C C . GLY A 1 197 ? 19.549 12.184 5.582 1.00 28.94 197 GLY A C 1
ATOM 1524 O O . GLY A 1 197 ? 20.584 12.298 4.936 1.00 28.94 197 GLY A O 1
ATOM 1525 N N . CYS A 1 198 ? 18.558 11.384 5.170 1.00 32.62 198 CYS A N 1
ATOM 1526 C CA . CYS A 1 198 ? 18.558 10.734 3.854 1.00 32.62 198 CYS A CA 1
ATOM 1527 C C . CYS A 1 198 ? 17.786 11.616 2.860 1.00 32.62 198 CYS A C 1
ATOM 1529 O O . CYS A 1 198 ? 16.569 11.519 2.746 1.00 32.62 198 CYS A O 1
ATOM 1531 N N . SER A 1 199 ? 18.482 12.545 2.203 1.00 46.59 199 SER A N 1
ATOM 1532 C CA . SER A 1 199 ? 17.956 13.241 1.030 1.00 46.59 199 SER A CA 1
ATOM 1533 C C . SER A 1 199 ? 18.558 12.598 -0.209 1.00 46.59 199 SER A C 1
ATOM 1535 O O . SER A 1 199 ? 19.730 12.779 -0.529 1.00 46.59 199 SER A O 1
ATOM 1537 N N . THR A 1 200 ? 17.751 11.796 -0.886 1.00 64.81 200 THR A N 1
ATOM 1538 C CA . THR A 1 200 ? 18.194 10.976 -2.011 1.00 64.81 200 THR A CA 1
ATOM 1539 C C . THR A 1 200 ? 18.319 11.840 -3.261 1.00 64.81 200 THR A C 1
ATOM 1541 O O . THR A 1 200 ? 17.421 11.931 -4.101 1.00 64.81 200 THR A O 1
ATOM 1544 N N . GLY A 1 201 ? 19.427 12.572 -3.344 1.00 73.56 201 GLY A N 1
ATOM 1545 C CA . GLY A 1 201 ? 19.600 13.680 -4.273 1.00 73.56 201 GLY A CA 1
ATOM 1546 C C . GLY A 1 201 ? 19.622 13.305 -5.740 1.00 73.56 201 GLY A C 1
ATOM 1547 O O . GLY A 1 201 ? 19.188 14.088 -6.586 1.00 73.56 201 GLY A O 1
ATOM 1548 N N . TYR A 1 202 ? 20.072 12.095 -6.052 1.00 81.00 202 TYR A N 1
ATOM 1549 C CA . TYR A 1 202 ? 20.053 11.567 -7.408 1.00 81.00 202 TYR A CA 1
ATOM 1550 C C . TYR A 1 202 ? 18.629 11.421 -7.968 1.00 81.00 202 TYR A C 1
ATOM 1552 O O . TYR A 1 202 ? 18.431 11.619 -9.168 1.00 81.00 202 TYR A O 1
ATOM 1560 N N . ILE A 1 203 ? 17.625 11.156 -7.121 1.00 82.06 203 ILE A N 1
ATOM 1561 C CA . ILE A 1 203 ? 16.217 11.054 -7.539 1.00 82.06 203 ILE A CA 1
ATOM 1562 C C . ILE A 1 203 ? 15.692 12.431 -7.943 1.00 82.06 203 ILE A C 1
ATOM 1564 O O . ILE A 1 203 ? 15.154 12.584 -9.042 1.00 82.06 203 ILE A O 1
ATOM 1568 N N . ALA A 1 204 ? 15.932 13.450 -7.109 1.00 82.31 204 ALA A N 1
ATOM 1569 C CA . ALA A 1 204 ? 15.583 14.833 -7.428 1.00 82.31 204 ALA A CA 1
ATOM 1570 C C . ALA A 1 204 ? 16.240 15.281 -8.742 1.00 82.31 204 ALA A C 1
ATOM 1572 O O . ALA A 1 204 ? 15.602 15.916 -9.579 1.00 82.31 204 ALA A O 1
ATOM 1573 N N . ILE A 1 205 ? 17.495 14.892 -8.974 1.00 83.31 205 ILE A N 1
ATOM 1574 C CA . ILE A 1 205 ? 18.218 15.187 -10.213 1.00 83.31 205 ILE A CA 1
ATOM 1575 C C . ILE A 1 205 ? 17.582 14.509 -11.434 1.00 83.31 205 ILE A C 1
ATOM 1577 O O . ILE A 1 205 ? 17.410 15.170 -12.460 1.00 83.31 205 ILE A O 1
ATOM 1581 N N . ASN A 1 206 ? 17.222 13.226 -11.338 1.00 87.44 206 ASN A N 1
ATOM 1582 C CA . ASN A 1 206 ? 16.632 12.470 -12.444 1.00 87.44 206 ASN A CA 1
ATOM 1583 C C . ASN A 1 206 ? 15.238 12.986 -12.834 1.00 87.44 206 ASN A C 1
ATOM 1585 O O . ASN A 1 206 ? 14.910 13.017 -14.018 1.00 87.44 206 ASN A O 1
ATOM 1589 N N . GLN A 1 207 ? 14.437 13.411 -11.853 1.00 81.56 207 GLN A N 1
ATOM 1590 C CA . GLN A 1 207 ? 13.055 13.866 -12.057 1.00 81.56 207 GLN A CA 1
ATOM 1591 C C . GLN A 1 207 ? 12.939 15.360 -12.397 1.00 81.56 207 GLN A C 1
ATOM 1593 O O . GLN A 1 207 ? 11.914 15.812 -12.908 1.00 81.56 207 GLN A O 1
ATOM 1598 N N . SER A 1 208 ? 13.980 16.150 -12.134 1.00 83.81 208 SER A N 1
ATOM 1599 C CA . SER A 1 208 ? 13.928 17.596 -12.340 1.00 83.81 208 SER A CA 1
ATOM 1600 C C . SER A 1 208 ? 14.023 17.987 -13.816 1.00 83.81 208 SER A C 1
ATOM 1602 O O . SER A 1 208 ? 14.885 17.514 -14.563 1.00 83.81 208 SER A O 1
ATOM 1604 N N . LYS A 1 209 ? 13.167 18.931 -14.227 1.00 85.19 209 LYS A N 1
ATOM 1605 C CA . LYS A 1 209 ? 13.161 19.511 -15.580 1.00 85.19 209 LYS A CA 1
ATOM 1606 C C . LYS A 1 209 ? 14.495 20.198 -15.884 1.00 85.19 209 LYS A C 1
ATOM 1608 O O . LYS A 1 209 ? 15.032 20.900 -15.032 1.00 85.19 209 LYS A O 1
ATOM 1613 N N . VAL A 1 210 ? 14.985 20.071 -17.116 1.00 84.31 210 VAL A N 1
ATOM 1614 C CA . VAL A 1 210 ? 16.270 20.645 -17.571 1.00 84.31 210 VAL A CA 1
ATOM 1615 C C . VAL A 1 210 ? 16.407 22.134 -17.212 1.00 84.31 210 VAL A C 1
ATOM 1617 O O . VAL A 1 210 ? 17.432 22.547 -16.669 1.00 84.31 210 VAL A O 1
ATOM 1620 N N . ASP A 1 211 ? 15.342 22.918 -17.402 1.00 82.62 211 ASP A N 1
ATOM 1621 C CA . ASP A 1 211 ? 15.324 24.354 -17.091 1.00 82.62 211 A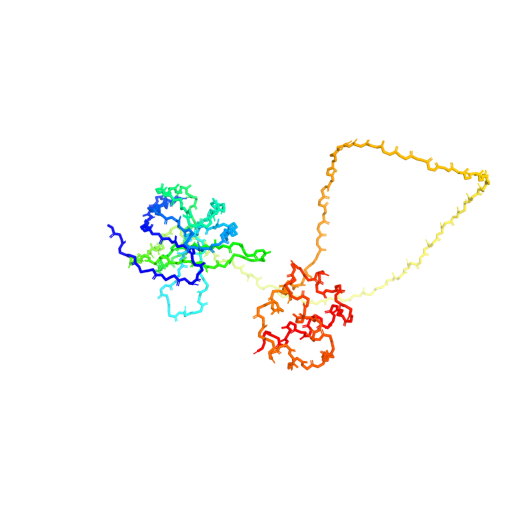SP A CA 1
ATOM 1622 C C . ASP A 1 211 ? 15.432 24.670 -15.595 1.00 82.62 211 ASP A C 1
ATOM 1624 O O . ASP A 1 211 ? 15.924 25.737 -15.229 1.00 82.62 211 ASP A O 1
ATOM 1628 N N . GLN A 1 212 ? 14.964 23.768 -14.727 1.00 81.62 212 GLN A N 1
ATOM 1629 C CA . GLN A 1 212 ? 15.055 23.933 -13.274 1.00 81.62 212 GLN A CA 1
ATOM 1630 C C . GLN A 1 212 ? 16.479 23.673 -12.784 1.00 81.62 212 GLN A C 1
ATOM 1632 O O . GLN A 1 212 ? 17.001 24.431 -11.969 1.00 81.62 212 GLN A O 1
ATOM 1637 N N . LEU A 1 213 ? 17.169 22.678 -13.350 1.00 83.88 213 LEU A N 1
ATOM 1638 C CA . LEU A 1 213 ? 18.560 22.412 -12.978 1.00 83.88 213 LEU A CA 1
ATOM 1639 C C . LEU A 1 213 ? 19.513 23.504 -13.435 1.00 83.88 213 LEU A C 1
ATOM 1641 O O . LEU A 1 213 ? 20.398 23.885 -12.678 1.00 83.88 213 LEU A O 1
ATOM 1645 N N . LEU A 1 214 ? 19.318 24.059 -14.632 1.00 84.25 214 LEU A N 1
ATOM 1646 C CA . LEU A 1 214 ? 20.156 25.152 -15.132 1.00 84.25 214 LEU A CA 1
ATOM 1647 C C . LEU A 1 214 ? 20.003 26.456 -14.327 1.00 84.25 214 LEU A C 1
ATOM 1649 O O . LEU A 1 214 ? 20.863 27.331 -14.428 1.00 84.25 214 LEU A O 1
ATOM 1653 N N . LYS A 1 215 ? 18.941 26.587 -13.519 1.00 85.38 215 LYS A N 1
ATOM 1654 C CA . LYS A 1 215 ? 18.669 27.750 -12.656 1.00 85.38 215 LYS A CA 1
ATOM 1655 C C . LYS A 1 215 ? 19.214 27.611 -11.231 1.00 85.38 215 LYS A C 1
ATOM 1657 O O . LYS A 1 215 ? 19.108 28.568 -10.461 1.00 85.38 215 LYS A O 1
ATOM 1662 N N . VAL A 1 216 ? 19.816 26.472 -10.875 1.00 84.88 216 VAL A N 1
ATOM 1663 C CA . VAL A 1 216 ? 20.384 26.251 -9.538 1.00 84.88 216 VAL A CA 1
ATOM 1664 C C . VAL A 1 216 ? 21.512 27.252 -9.274 1.00 84.88 216 VAL A C 1
ATOM 1666 O O . VAL A 1 216 ? 22.565 27.238 -9.917 1.00 84.88 216 VAL A O 1
ATOM 1669 N N . LYS A 1 217 ? 21.298 28.142 -8.300 1.00 77.38 217 LYS A N 1
ATOM 1670 C CA . LYS A 1 217 ? 22.274 29.165 -7.909 1.00 77.38 217 LYS A CA 1
ATOM 1671 C C . LYS A 1 217 ? 23.450 28.523 -7.168 1.00 77.38 217 LYS A C 1
ATOM 1673 O O . LYS A 1 217 ? 23.271 27.688 -6.290 1.00 77.38 217 LYS A O 1
ATOM 1678 N N . GLY A 1 218 ? 24.671 28.959 -7.483 1.00 80.19 218 GLY A N 1
ATOM 1679 C CA . GLY A 1 218 ? 25.880 28.521 -6.773 1.00 80.19 218 GLY A CA 1
ATOM 1680 C C . GLY A 1 218 ? 26.494 27.202 -7.259 1.00 80.19 218 GLY A C 1
ATOM 1681 O O . GLY A 1 218 ? 27.435 26.721 -6.628 1.00 80.19 218 GLY A O 1
ATOM 1682 N N . VAL A 1 219 ? 26.015 26.648 -8.379 1.00 83.69 219 VAL A N 1
ATOM 1683 C CA . VAL A 1 219 ? 26.633 25.519 -9.094 1.00 83.69 219 VAL A CA 1
ATOM 1684 C C . VAL A 1 219 ? 27.037 25.986 -10.490 1.00 83.69 219 VAL A C 1
ATOM 1686 O O . VAL A 1 219 ? 26.330 26.762 -11.130 1.00 83.69 219 VAL A O 1
ATOM 1689 N N . SER A 1 220 ? 28.211 25.565 -10.967 1.00 87.00 220 SER A N 1
ATOM 1690 C CA . SER A 1 220 ? 28.688 26.007 -12.281 1.00 87.00 220 SER A CA 1
ATOM 1691 C C . SER A 1 220 ? 27.829 25.427 -13.411 1.00 87.00 220 SER A C 1
ATOM 1693 O O . SER A 1 220 ? 27.509 24.237 -13.407 1.00 87.00 220 SER A O 1
ATOM 1695 N N . LYS A 1 221 ? 27.517 26.244 -14.426 1.00 86.69 221 LYS A N 1
ATOM 1696 C CA . LYS A 1 221 ? 26.704 25.828 -15.584 1.00 86.69 221 LYS A CA 1
ATOM 1697 C C . LYS A 1 221 ? 27.268 24.585 -16.288 1.00 86.69 221 LYS A C 1
ATOM 1699 O O . LYS A 1 221 ? 26.516 23.687 -16.639 1.00 86.69 221 LYS A O 1
ATOM 1704 N N . LYS A 1 222 ? 28.599 24.481 -16.382 1.00 87.38 222 LYS A N 1
ATOM 1705 C CA . LYS A 1 222 ? 29.296 23.318 -16.960 1.00 87.38 222 LYS A CA 1
ATOM 1706 C C . LYS A 1 222 ? 29.053 22.018 -16.186 1.00 87.38 222 LYS A C 1
ATOM 1708 O O . LYS A 1 222 ? 29.026 20.954 -16.792 1.00 87.38 222 LYS A O 1
ATOM 1713 N N . VAL A 1 223 ? 28.919 22.084 -14.858 1.00 86.88 223 VAL A N 1
ATOM 1714 C CA . VAL A 1 223 ? 28.602 20.906 -14.029 1.00 86.88 223 VAL A CA 1
ATOM 1715 C C . VAL A 1 223 ? 27.135 20.519 -14.210 1.00 86.88 223 VAL A C 1
ATOM 1717 O O . VAL A 1 223 ? 26.843 19.340 -14.369 1.00 86.88 223 VAL A O 1
ATOM 1720 N N . LEU A 1 224 ? 26.227 21.498 -14.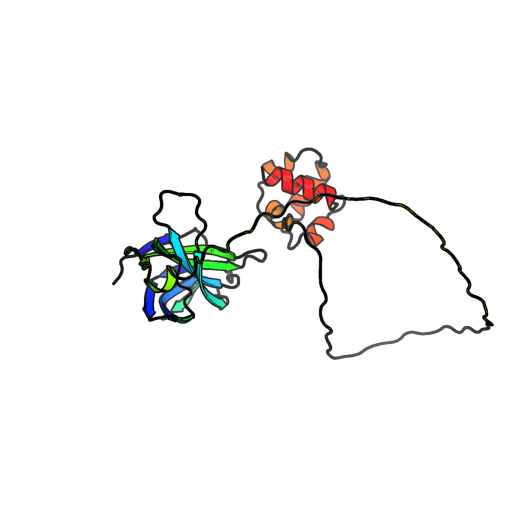279 1.00 88.19 224 LEU A N 1
ATOM 1721 C CA . LEU A 1 224 ? 24.797 21.258 -14.507 1.00 88.19 224 LEU A CA 1
ATOM 1722 C C . LEU A 1 224 ? 24.522 20.630 -15.882 1.00 88.19 224 LEU A C 1
ATOM 1724 O O . LEU A 1 224 ? 23.758 19.677 -15.969 1.00 88.19 224 LEU A O 1
ATOM 1728 N N . GLU A 1 225 ? 25.186 21.106 -16.938 1.00 89.12 225 GLU A N 1
ATOM 1729 C CA . GLU A 1 225 ? 25.085 20.542 -18.293 1.00 89.12 225 GLU A CA 1
ATOM 1730 C C . GLU A 1 225 ? 25.561 19.082 -18.349 1.00 89.12 225 GLU A C 1
ATOM 1732 O O . GLU A 1 225 ? 24.881 18.234 -18.924 1.00 89.12 225 GLU A O 1
ATOM 1737 N N . LYS A 1 226 ? 26.681 18.754 -17.690 1.00 88.31 226 LYS A N 1
ATOM 1738 C CA . LYS A 1 226 ? 27.155 17.362 -17.575 1.00 88.31 226 LYS A CA 1
ATOM 1739 C C . LYS A 1 226 ? 26.174 16.477 -16.820 1.00 88.31 226 LYS A C 1
ATOM 1741 O O . LYS A 1 226 ? 25.902 15.358 -17.228 1.00 88.31 226 LYS A O 1
ATOM 1746 N N . LEU A 1 227 ? 25.599 17.010 -15.753 1.00 87.81 227 LEU A N 1
ATOM 1747 C CA . LEU A 1 227 ? 24.626 16.321 -14.917 1.00 87.81 227 LEU A CA 1
ATOM 1748 C C . LEU A 1 227 ? 23.267 16.133 -15.611 1.00 87.81 227 LEU A C 1
ATOM 1750 O O . LEU A 1 227 ? 22.459 15.319 -15.175 1.00 87.81 227 LEU A O 1
ATOM 1754 N N . ILE A 1 228 ? 22.992 16.876 -16.684 1.00 89.12 228 ILE A N 1
ATOM 1755 C CA . ILE A 1 228 ? 21.874 16.612 -17.597 1.00 89.12 228 ILE A CA 1
ATOM 1756 C C . ILE A 1 228 ? 22.260 15.531 -18.614 1.00 89.12 228 ILE A C 1
ATOM 1758 O O . ILE A 1 228 ? 21.459 14.636 -18.867 1.00 89.12 228 ILE A O 1
ATOM 1762 N N . ALA A 1 229 ? 23.479 15.588 -19.157 1.00 88.38 229 ALA A N 1
ATOM 1763 C CA . ALA A 1 229 ? 23.970 14.642 -20.159 1.00 88.38 229 ALA A CA 1
ATOM 1764 C C . ALA A 1 229 ? 24.186 13.215 -19.621 1.00 88.38 229 ALA A C 1
ATOM 1766 O O . ALA A 1 229 ? 23.982 12.255 -20.354 1.00 88.38 229 ALA A O 1
ATOM 1767 N N . GLU A 1 230 ? 24.586 13.070 -18.357 1.00 88.06 230 GLU A N 1
ATOM 1768 C CA . GLU A 1 230 ? 24.886 11.778 -17.718 1.00 88.06 230 GLU A CA 1
ATOM 1769 C C . GLU A 1 230 ? 23.658 11.127 -17.048 1.00 88.06 230 GLU A C 1
ATOM 1771 O O . GLU A 1 230 ? 23.783 10.118 -16.357 1.00 88.06 230 GLU A O 1
ATOM 1776 N N . ARG A 1 231 ? 22.453 11.678 -17.250 1.00 87.56 231 ARG A N 1
ATOM 1777 C CA . ARG A 1 231 ? 21.216 11.053 -16.756 1.00 87.56 231 ARG A CA 1
ATOM 1778 C C . ARG A 1 231 ? 20.892 9.775 -17.520 1.00 87.56 231 ARG A C 1
ATOM 1780 O O . ARG A 1 231 ? 21.083 9.746 -18.735 1.00 87.56 231 ARG A O 1
ATOM 1787 N N . PRO A 1 232 ? 20.256 8.788 -16.866 1.00 88.94 232 PRO A N 1
ATOM 1788 C CA . PRO A 1 232 ? 19.831 8.759 -15.458 1.00 88.94 232 PRO A CA 1
ATOM 1789 C C . PRO A 1 232 ? 20.908 8.216 -14.499 1.00 88.94 232 PRO A C 1
ATOM 1791 O O . PRO A 1 232 ? 21.673 7.322 -14.849 1.00 88.94 232 PRO A O 1
ATOM 1794 N N . PHE A 1 233 ? 20.919 8.699 -13.252 1.00 88.06 233 PHE A N 1
ATOM 1795 C CA . PHE A 1 233 ? 21.823 8.201 -12.206 1.00 88.06 233 PHE A CA 1
ATOM 1796 C C . PHE A 1 233 ? 21.146 7.151 -11.309 1.00 88.06 233 PHE A C 1
ATOM 1798 O O . PHE A 1 233 ? 20.029 7.391 -10.858 1.00 88.06 233 PHE A O 1
ATOM 1805 N N . PRO A 1 234 ? 21.810 6.031 -10.974 1.00 82.31 234 PRO A N 1
ATOM 1806 C CA . PRO A 1 234 ? 21.237 4.992 -10.111 1.00 82.31 234 PRO A CA 1
ATOM 1807 C C . PRO A 1 234 ? 21.476 5.206 -8.603 1.00 82.31 234 PRO A C 1
ATOM 1809 O O . PRO A 1 234 ? 20.948 4.452 -7.795 1.00 82.31 234 PRO A O 1
ATOM 1812 N N . SER A 1 235 ? 22.328 6.158 -8.199 1.00 85.50 235 SER A N 1
ATOM 1813 C CA . SER A 1 235 ? 22.619 6.441 -6.782 1.00 85.50 235 SER A CA 1
ATOM 1814 C C . SER A 1 235 ? 23.300 7.799 -6.577 1.00 85.50 235 SER A C 1
ATOM 1816 O O . SER A 1 235 ? 23.895 8.343 -7.509 1.00 85.50 235 SER A O 1
ATOM 1818 N N . ASP A 1 236 ? 23.326 8.304 -5.337 1.00 83.56 236 ASP A N 1
ATOM 1819 C CA . ASP A 1 236 ? 24.081 9.519 -4.983 1.00 83.56 236 ASP A CA 1
ATOM 1820 C C . ASP A 1 236 ? 25.585 9.344 -5.213 1.00 83.56 236 ASP A C 1
ATOM 1822 O O . ASP A 1 236 ? 26.264 10.271 -5.645 1.00 83.56 236 ASP A O 1
ATOM 1826 N N . LYS A 1 237 ? 26.108 8.127 -5.013 1.00 84.25 237 LYS A N 1
ATOM 1827 C CA . LYS A 1 237 ? 27.501 7.793 -5.342 1.00 84.25 237 LYS A CA 1
ATOM 1828 C C . LYS A 1 237 ? 27.789 7.987 -6.832 1.00 84.25 237 LYS A C 1
ATOM 1830 O O . LYS A 1 237 ? 28.850 8.493 -7.176 1.00 84.25 237 LYS A O 1
ATOM 1835 N N . ALA A 1 238 ? 26.847 7.630 -7.707 1.00 84.38 238 ALA A N 1
ATOM 1836 C CA . ALA A 1 238 ? 26.991 7.854 -9.144 1.00 84.38 238 ALA A CA 1
ATOM 1837 C C . ALA A 1 238 ? 26.975 9.351 -9.497 1.00 84.38 238 ALA A C 1
ATOM 1839 O O . ALA A 1 238 ? 27.752 9.781 -10.341 1.00 84.38 238 ALA A O 1
ATOM 1840 N N . VAL A 1 239 ? 26.170 10.158 -8.799 1.00 85.62 239 VAL A N 1
ATOM 1841 C CA . VAL A 1 239 ? 26.162 11.621 -8.973 1.00 85.62 239 VAL A CA 1
ATOM 1842 C C . VAL A 1 239 ? 27.471 12.260 -8.498 1.00 85.62 239 VAL A C 1
ATOM 1844 O O . VAL A 1 239 ? 27.979 13.176 -9.138 1.00 85.62 239 VAL A O 1
ATOM 1847 N N . LEU A 1 240 ? 28.052 11.768 -7.402 1.00 87.88 240 LEU A N 1
ATOM 1848 C CA . LEU A 1 240 ? 29.342 12.244 -6.887 1.00 87.88 240 LEU A CA 1
ATOM 1849 C C . LEU A 1 240 ? 30.531 11.883 -7.791 1.00 87.88 240 LEU A C 1
ATOM 1851 O O . LEU A 1 240 ? 31.586 12.508 -7.698 1.00 87.88 240 LEU A O 1
ATOM 1855 N N . ASN A 1 241 ? 30.366 10.910 -8.689 1.00 87.19 241 ASN A N 1
ATOM 1856 C CA . ASN A 1 241 ? 31.381 10.578 -9.687 1.00 87.19 241 ASN A CA 1
ATOM 1857 C C . ASN A 1 241 ? 31.412 11.581 -10.855 1.00 87.19 241 ASN A C 1
ATOM 1859 O O . ASN A 1 241 ? 32.392 11.613 -11.604 1.00 87.19 241 ASN A O 1
ATOM 1863 N N . VAL A 1 242 ? 30.389 12.436 -10.999 1.00 86.75 242 VAL A N 1
ATOM 1864 C CA . VAL A 1 242 ? 30.382 13.508 -12.002 1.00 86.75 242 VAL A CA 1
ATOM 1865 C C . VAL A 1 242 ? 31.508 14.489 -11.680 1.00 86.75 242 VAL A C 1
ATOM 1867 O O . VAL A 1 242 ? 31.586 15.072 -10.597 1.00 86.75 242 VAL A O 1
ATOM 1870 N N . LYS A 1 243 ? 32.402 14.721 -12.644 1.00 82.88 243 LYS A N 1
ATOM 1871 C CA . LYS A 1 243 ? 33.571 15.587 -12.444 1.00 82.88 243 LYS A CA 1
ATOM 1872 C C . LYS A 1 243 ? 33.155 17.006 -12.037 1.00 82.88 243 LYS A C 1
ATOM 1874 O O . LYS A 1 243 ? 32.624 17.761 -12.854 1.00 82.88 243 LYS A O 1
ATOM 1879 N N . GLY A 1 244 ? 33.508 17.388 -10.810 1.00 82.88 244 GLY A N 1
ATOM 1880 C CA . GLY A 1 244 ? 33.170 18.686 -10.219 1.00 82.88 244 GLY A CA 1
ATOM 1881 C C . GLY A 1 244 ? 31.920 18.670 -9.336 1.00 82.88 244 GLY A C 1
ATOM 1882 O O . GLY A 1 244 ? 31.520 19.735 -8.880 1.00 82.88 244 GLY A O 1
ATOM 1883 N N . MET A 1 245 ? 31.329 17.500 -9.076 1.00 84.31 245 MET A N 1
ATOM 1884 C CA . MET A 1 245 ? 30.173 17.319 -8.202 1.00 84.31 245 MET A CA 1
ATOM 1885 C C . MET A 1 245 ? 30.598 16.687 -6.872 1.00 84.31 245 MET A C 1
ATOM 1887 O O . MET A 1 245 ? 30.826 15.488 -6.776 1.00 84.31 245 MET A O 1
ATOM 1891 N N . GLY A 1 246 ? 30.740 17.513 -5.833 1.00 84.06 246 GLY A N 1
ATOM 1892 C CA . GLY A 1 246 ? 31.045 17.053 -4.472 1.00 84.06 246 GLY A CA 1
ATOM 1893 C C . GLY A 1 246 ? 29.805 17.007 -3.566 1.00 84.06 246 GLY A C 1
ATOM 1894 O O . GLY A 1 246 ? 28.783 17.599 -3.916 1.00 84.06 246 GLY A O 1
ATOM 1895 N N . PRO A 1 247 ? 29.896 16.415 -2.359 1.00 83.12 247 PRO A N 1
ATOM 1896 C CA . PRO A 1 247 ? 28.766 16.298 -1.424 1.00 83.12 247 PRO A CA 1
ATOM 1897 C C . PRO A 1 247 ? 28.110 17.640 -1.078 1.00 83.12 247 PRO A C 1
ATOM 1899 O O . PRO A 1 247 ? 26.890 17.754 -1.023 1.00 83.12 247 PRO A O 1
ATOM 1902 N N . VAL A 1 248 ? 28.920 18.693 -0.932 1.00 85.00 248 VAL A N 1
ATOM 1903 C CA . VAL A 1 248 ? 28.447 20.058 -0.652 1.00 85.00 248 VAL A CA 1
ATOM 1904 C C . VAL A 1 248 ? 27.678 20.651 -1.837 1.00 85.00 248 VAL A C 1
ATOM 1906 O O . VAL A 1 248 ? 26.700 21.371 -1.646 1.00 85.00 248 VAL A O 1
ATOM 1909 N N . MET A 1 249 ? 28.108 20.368 -3.070 1.00 85.81 249 MET A N 1
ATOM 1910 C CA . MET A 1 249 ? 27.390 20.822 -4.265 1.00 85.81 249 MET A CA 1
ATOM 1911 C C . MET A 1 249 ? 26.107 20.026 -4.470 1.00 85.81 249 MET A C 1
ATOM 1913 O O . MET A 1 249 ? 25.081 20.625 -4.773 1.00 85.81 249 MET A O 1
ATOM 1917 N N . LEU A 1 250 ? 26.145 18.714 -4.235 1.00 85.50 250 LEU A N 1
ATOM 1918 C CA . LEU A 1 250 ? 24.970 17.854 -4.264 1.00 85.50 250 LEU A CA 1
ATOM 1919 C C . LEU A 1 250 ? 23.903 18.350 -3.284 1.00 85.50 250 LEU A C 1
ATOM 1921 O O . LEU A 1 250 ? 22.788 18.621 -3.710 1.00 85.50 250 LEU A O 1
ATOM 1925 N N . ALA A 1 251 ? 24.260 18.611 -2.024 1.00 85.56 251 ALA A N 1
ATOM 1926 C CA . ALA A 1 251 ? 23.330 19.162 -1.037 1.00 85.56 251 ALA A CA 1
ATOM 1927 C C . ALA A 1 251 ? 22.685 20.489 -1.488 1.00 85.56 251 ALA A C 1
ATOM 1929 O O . ALA A 1 251 ? 21.486 20.688 -1.299 1.00 85.56 251 ALA A O 1
ATOM 1930 N N . LYS A 1 252 ? 23.448 21.381 -2.139 1.00 84.19 252 LYS A N 1
ATOM 1931 C CA . LYS A 1 252 ? 22.915 22.638 -2.699 1.00 84.19 252 LYS A CA 1
ATOM 1932 C C . LYS A 1 252 ? 21.953 22.405 -3.861 1.00 84.19 252 LYS A C 1
ATOM 1934 O O . LYS A 1 252 ? 20.919 23.061 -3.918 1.00 84.19 252 LYS A O 1
ATOM 1939 N N . VAL A 1 253 ? 22.284 21.488 -4.772 1.00 84.69 253 VAL A N 1
ATOM 1940 C CA . VAL A 1 253 ? 21.396 21.119 -5.885 1.00 84.69 253 VAL A CA 1
ATOM 1941 C C . VAL A 1 253 ? 20.086 20.566 -5.342 1.00 84.69 253 VAL A C 1
ATOM 1943 O O . VAL A 1 253 ? 19.033 21.038 -5.746 1.00 84.69 253 VAL A O 1
ATOM 1946 N N . ILE A 1 254 ? 20.144 19.639 -4.385 1.00 85.50 254 ILE A N 1
ATOM 1947 C CA . ILE A 1 254 ? 18.952 19.063 -3.752 1.00 85.50 254 ILE A CA 1
ATOM 1948 C C . ILE A 1 254 ? 18.100 20.162 -3.118 1.00 85.50 254 ILE A C 1
ATOM 1950 O O . ILE A 1 254 ? 16.915 20.252 -3.412 1.00 85.50 254 ILE A O 1
ATOM 1954 N N . HIS A 1 255 ? 18.716 21.031 -2.313 1.00 84.12 255 HIS A N 1
ATOM 1955 C CA . HIS A 1 255 ? 18.015 22.112 -1.625 1.00 84.12 255 HIS A CA 1
ATOM 1956 C C . HIS A 1 255 ? 17.315 23.080 -2.591 1.00 84.12 255 HIS A C 1
ATOM 1958 O O . HIS A 1 255 ? 16.214 23.537 -2.311 1.00 84.12 255 HIS A O 1
ATOM 1964 N N . CYS A 1 256 ? 17.926 23.378 -3.743 1.00 80.00 256 CYS A N 1
ATOM 1965 C CA . CYS A 1 256 ? 17.317 24.231 -4.767 1.00 80.00 256 CYS A CA 1
ATOM 1966 C C . CYS A 1 256 ? 16.229 23.540 -5.599 1.00 80.00 256 CYS A C 1
ATOM 1968 O O . CYS A 1 256 ? 15.460 24.244 -6.243 1.00 80.00 256 CYS A O 1
ATOM 1970 N N . LEU A 1 257 ? 16.190 22.207 -5.638 1.00 78.25 257 LEU A N 1
ATOM 1971 C CA . LEU A 1 257 ? 15.169 21.437 -6.359 1.00 78.25 257 LEU A CA 1
ATOM 1972 C C . LEU A 1 257 ? 13.984 21.048 -5.463 1.00 78.25 257 LEU A C 1
ATOM 1974 O O . LEU A 1 257 ? 12.924 20.713 -5.979 1.00 78.25 257 LEU A O 1
ATOM 1978 N N . SER A 1 258 ? 14.158 21.096 -4.140 1.00 66.19 258 SER A N 1
ATOM 1979 C CA . SER A 1 258 ? 13.100 20.914 -3.138 1.00 66.19 258 SER A CA 1
ATOM 1980 C C . SER A 1 258 ? 12.348 22.209 -2.776 1.00 66.19 258 SER A C 1
ATOM 1982 O O . SER A 1 258 ? 11.566 22.199 -1.829 1.00 66.19 258 SER A O 1
ATOM 1984 N N . LEU A 1 259 ? 12.628 23.317 -3.475 1.00 47.31 259 LEU A N 1
ATOM 1985 C CA . LEU A 1 259 ? 11.997 24.640 -3.336 1.00 47.31 259 LEU A CA 1
ATOM 1986 C C . LEU A 1 259 ? 11.148 24.949 -4.573 1.00 47.31 259 LEU A C 1
ATOM 1988 O O . LEU A 1 259 ? 10.080 25.573 -4.398 1.00 47.31 259 LEU A O 1
#

pLDDT: mean 74.02, std 25.39, range [24.03, 98.44]

Mean predicted aligned error: 20.02 Å

Nearest PDB structures (foldseek):
  6bu0-assembly1_A  TM=4.141E-01  e=1.008E-02  Homo sapiens
  4ll1-assembly1_A  TM=5.163E-01  e=6.775E-02  Homo sapiens
  6hn5-assembly1_F  TM=3.966E-01  e=3.092E-02  Homo sapiens
  7k7j-assembly1_A  TM=4.051E-01  e=3.458E-02  Homo sapiens
  4ll1-assembly1_C  TM=4.484E-01  e=1.570E-01  Homo sapiens

Radius of gyration: 29.97 Å; Cα contacts (8 Å, |Δi|>4): 387; chains: 1; bounding box: 87×49×72 Å

Secondary structure (DSSP, 8-state):
---EEEEE-SSSEEEEEEEEEEETTEEEEEEEEEEE---SS-PPPPEEEEEEEEE-SS-TTPPPEEEEEEEEE---TT-EEEEEEEEEE--PPPSEEEEEEEEEEEE-SSSEEEEEEEEESSPEEEPPPGGGTTS-----------------------------------------------------------------HHHHHHHS-HHHHTT-TTS-HHHHHHHHHTPPPSSHHHHHTSTT--HHHHHHHHHHH--